Protein AF-A0A9P8UF01-F1 (afdb_monomer)

Sequence (235 aa):
MSKLASWIAAGHRAIAVVDAQIAEEPASQARQGGSVISPLASVSDYRALAATHRYWRHSFKQGSLAGRRHRFVREFSDRIHRAYDVASQLKPQATAADLREPLVHLQTALEVLGSIKIYDDETPITSRELPPRLLQDPSKPSAEAIWLHMKLDYTKHCLVLLVRVLMHVLPDYTECWAESKQAFLRKDWYTMFSFETEQVISKTSMPCSRLRDMGGAISLRIPGTGDGSSGSGDY

Solvent-accessible surface area (backbone atoms only — not comparable to full-atom values): 13852 Å² total; per-residue (Å²): 127,24,58,57,57,41,52,46,51,50,41,54,51,44,49,53,54,33,54,51,58,56,70,64,64,89,83,57,96,87,68,82,81,61,65,39,74,62,72,67,44,49,75,66,55,54,52,49,50,53,48,51,50,50,50,51,54,59,61,44,50,93,74,37,46,59,73,69,60,39,51,44,56,54,50,37,48,52,24,42,51,50,18,46,54,51,38,56,67,52,52,68,83,28,41,54,60,71,46,44,64,30,47,52,27,43,41,52,24,50,51,50,53,52,54,50,50,57,48,39,74,78,48,68,69,49,64,85,42,44,49,70,75,63,70,67,36,84,93,31,89,41,47,54,51,49,50,48,51,54,54,46,60,56,46,51,56,45,50,55,48,46,37,53,53,41,46,67,66,45,52,96,44,38,69,46,36,50,44,43,55,54,46,65,71,42,91,62,32,72,78,74,58,51,82,58,60,89,78,84,80,83,90,74,74,61,76,38,68,64,52,65,61,65,75,54,83,82,79,80,78,76,87,79,82,78,88,74,83,88,86,83,76,94,130

Foldseek 3Di:
DAPLVLLLLLLVVLLVLLVVVVVPDDPPVPDDQDFQAPQLADPVLLVLLVVLLCVVCVQQPPQLADDLLSVLNVLLSVLLNQLRVQSRPADRRDGLNSNNRSSVSLSVSSVSVVVVVVVCVVPPDAPSSGDVVLCPPPVQPGPNSSSLVSSVSSVLSSLLSSLSSCCRSPVVCVVLSVLSNVLSVDPCSSVLRDRDDPDDDPDNARSDVCSVVSVDDDPPPDPDPPPDDDDDDDD

Radius of gyration: 21.6 Å; Cα contacts (8 Å, |Δi|>4): 216; chains: 1; bounding box: 44×42×90 Å

Secondary structure (DSSP, 8-state):
--HHHHHHHHHHHHHHHHHHHHHTTTS-TTS------S-SS-HHHHHHHHHHHHHHHHHS-TTSS-HHHHHHHHHHHHHHHHHHHHHHT--TT--SGGGHHHHHHHHHHHHHHHHHHHHHHHS---GGGS-HHHHT-TT--SHHHHHHHHHHHHHHHHHHHHHHHHHHH-GGGHHHHHHHHHHHHSTTHHHH---S-SSS--S---S-THHHHTTS-------------------

Organism: NCBI:txid152316

Mean predicted aligned error: 11.04 Å

pLDDT: mean 76.05, std 20.3, range [24.92, 97.62]

Nearest PDB structures (foldseek):
  8fx9-assembly1_A-2  TM=3.318E-01  e=5.520E+00  Mycobacterium tuberculosis
  6i1z-assembly1_A  TM=1.831E-01  e=1.857E+00  Zea mays

Structure (mmCIF, N/CA/C/O backbone):
data_AF-A0A9P8UF01-F1
#
_entry.id   AF-A0A9P8UF01-F1
#
loop_
_atom_site.group_PDB
_atom_site.id
_atom_site.type_symbol
_atom_site.label_atom_id
_atom_site.label_alt_id
_atom_site.label_comp_id
_atom_site.label_asym_id
_atom_site.label_entity_id
_atom_site.label_seq_id
_atom_site.pdbx_PDB_ins_code
_atom_site.Cartn_x
_atom_site.Cartn_y
_atom_site.Cartn_z
_atom_site.occupancy
_atom_site.B_iso_or_equiv
_atom_site.auth_seq_id
_atom_site.auth_comp_id
_atom_site.auth_asym_id
_atom_site.auth_atom_id
_atom_site.pdbx_PDB_model_num
ATOM 1 N N . MET A 1 1 ? 16.416 -5.395 9.324 1.00 51.81 1 MET A N 1
ATOM 2 C CA . MET A 1 1 ? 15.075 -5.813 8.811 1.00 51.81 1 MET A CA 1
ATOM 3 C C . MET A 1 1 ? 14.570 -4.715 7.875 1.00 51.81 1 MET A C 1
ATOM 5 O O . MET A 1 1 ? 14.703 -3.556 8.248 1.00 51.81 1 MET A O 1
ATOM 9 N N . SER A 1 2 ? 14.071 -5.023 6.667 1.00 73.25 2 SER A N 1
ATOM 10 C CA . SER A 1 2 ? 13.601 -3.973 5.736 1.00 73.25 2 SER A CA 1
ATOM 11 C C . SER A 1 2 ? 12.362 -3.252 6.282 1.00 73.25 2 SER A C 1
ATOM 13 O O . SER A 1 2 ? 11.577 -3.841 7.027 1.00 73.25 2 SER A O 1
ATOM 15 N N . LYS A 1 3 ? 12.155 -1.983 5.896 1.00 78.69 3 LYS A N 1
ATOM 16 C CA . LYS A 1 3 ? 10.992 -1.192 6.351 1.00 78.69 3 LYS A CA 1
ATOM 17 C C . LYS A 1 3 ? 9.673 -1.876 5.987 1.00 78.69 3 LYS A C 1
ATOM 19 O O . LYS A 1 3 ? 8.764 -1.929 6.808 1.00 78.69 3 LYS A O 1
ATOM 24 N N . LEU A 1 4 ? 9.594 -2.458 4.788 1.00 83.94 4 LEU A N 1
ATOM 25 C CA . LEU A 1 4 ? 8.432 -3.224 4.332 1.00 83.94 4 LEU A CA 1
ATOM 26 C C . LEU A 1 4 ? 8.125 -4.422 5.246 1.00 83.94 4 LEU A C 1
ATOM 28 O O . LEU A 1 4 ? 6.970 -4.621 5.608 1.00 83.94 4 LEU A O 1
ATOM 32 N N . ALA A 1 5 ? 9.142 -5.179 5.669 1.00 84.69 5 ALA A N 1
ATOM 33 C CA . ALA A 1 5 ? 8.948 -6.318 6.565 1.00 84.69 5 ALA A CA 1
ATOM 34 C C . ALA A 1 5 ? 8.385 -5.893 7.933 1.00 84.69 5 ALA A C 1
ATOM 36 O O . ALA A 1 5 ? 7.517 -6.572 8.475 1.00 84.69 5 ALA A O 1
ATOM 37 N N . SER A 1 6 ? 8.804 -4.739 8.464 1.00 85.38 6 SER A N 1
ATOM 38 C CA . SER A 1 6 ? 8.237 -4.201 9.708 1.00 85.38 6 SER A CA 1
ATOM 39 C C . SER A 1 6 ? 6.756 -3.830 9.575 1.00 85.38 6 SER A C 1
ATOM 41 O O . SER A 1 6 ? 5.990 -4.074 10.506 1.00 85.38 6 SER A O 1
ATOM 43 N N . TRP A 1 7 ? 6.337 -3.285 8.426 1.00 88.75 7 TRP A N 1
ATOM 44 C CA . TRP A 1 7 ? 4.926 -2.984 8.149 1.00 88.75 7 TRP A CA 1
ATOM 45 C C . TRP A 1 7 ? 4.076 -4.248 7.994 1.00 88.75 7 TRP A C 1
ATOM 47 O O . TRP A 1 7 ? 2.996 -4.317 8.574 1.00 88.75 7 TRP A O 1
ATOM 57 N N . ILE A 1 8 ? 4.588 -5.262 7.289 1.00 89.56 8 ILE A N 1
ATOM 58 C CA . ILE A 1 8 ? 3.948 -6.585 7.172 1.00 89.56 8 ILE A CA 1
ATOM 59 C C . ILE A 1 8 ? 3.761 -7.209 8.561 1.00 89.56 8 ILE A C 1
ATOM 61 O O . ILE A 1 8 ? 2.670 -7.661 8.895 1.00 89.56 8 ILE A O 1
ATOM 65 N N . ALA A 1 9 ? 4.798 -7.181 9.401 1.00 88.81 9 ALA A N 1
ATOM 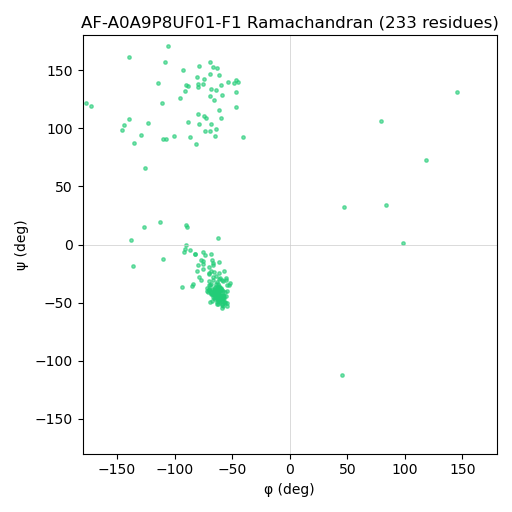66 C CA . ALA A 1 9 ? 4.726 -7.730 10.751 1.00 88.81 9 ALA A CA 1
ATOM 67 C C . ALA A 1 9 ? 3.738 -6.961 11.648 1.00 88.81 9 ALA A C 1
ATOM 69 O O . ALA A 1 9 ? 3.054 -7.561 12.476 1.00 88.81 9 ALA A O 1
ATOM 70 N N . ALA A 1 10 ? 3.645 -5.635 11.494 1.00 88.94 10 ALA A N 1
ATOM 71 C CA . ALA A 1 10 ? 2.666 -4.827 12.219 1.00 88.94 10 ALA A CA 1
ATOM 72 C C . ALA A 1 10 ? 1.227 -5.183 11.822 1.00 88.94 10 ALA A C 1
ATOM 74 O O . ALA A 1 10 ? 0.378 -5.312 12.703 1.00 88.94 10 ALA A O 1
ATOM 75 N N . GLY A 1 11 ? 0.967 -5.401 10.530 1.00 91.88 11 GLY A N 1
ATOM 76 C CA . GLY A 1 11 ? -0.341 -5.847 10.058 1.00 91.88 11 GLY A CA 1
ATOM 77 C C . GLY A 1 11 ? -0.706 -7.246 10.561 1.00 91.88 11 GLY A C 1
ATOM 78 O O . GLY A 1 11 ? -1.804 -7.421 11.080 1.00 91.88 11 GLY A O 1
ATOM 79 N N . HIS A 1 12 ? 0.220 -8.216 10.541 1.00 93.50 12 HIS A N 1
ATOM 80 C CA . HIS A 1 12 ? -0.012 -9.543 11.142 1.00 93.50 12 HIS A CA 1
ATOM 81 C C . HIS A 1 12 ? -0.352 -9.471 12.631 1.00 93.50 12 HIS A C 1
ATOM 83 O O . HIS A 1 12 ? -1.299 -10.118 13.070 1.00 93.50 12 HIS A O 1
ATOM 89 N N . ARG A 1 13 ? 0.376 -8.660 13.409 1.00 90.31 13 ARG A N 1
ATOM 90 C CA . ARG A 1 13 ? 0.069 -8.462 14.835 1.00 90.31 13 ARG A CA 1
ATOM 91 C C . ARG A 1 13 ? -1.313 -7.863 15.045 1.00 90.31 13 ARG A C 1
ATOM 93 O O . ARG A 1 13 ? -2.050 -8.338 15.898 1.00 90.31 13 ARG A O 1
ATOM 100 N N . ALA A 1 14 ? -1.668 -6.846 14.268 1.00 90.62 14 ALA A N 1
ATOM 101 C CA . ALA A 1 14 ? -2.984 -6.235 14.363 1.00 90.62 14 ALA A CA 1
ATOM 102 C C . ALA A 1 14 ? -4.102 -7.237 14.017 1.00 90.62 14 ALA A C 1
ATOM 104 O O . ALA A 1 14 ? -5.106 -7.274 14.719 1.00 90.62 14 ALA A O 1
ATOM 105 N N . ILE A 1 15 ? -3.910 -8.104 13.013 1.00 93.31 15 ILE A N 1
ATOM 106 C CA . ILE A 1 15 ? -4.875 -9.171 12.697 1.00 93.31 15 ILE A CA 1
ATOM 107 C C . ILE A 1 15 ? -5.014 -10.128 13.881 1.00 93.31 15 ILE A C 1
ATOM 109 O O . ILE A 1 15 ? -6.133 -10.418 14.282 1.00 93.31 15 ILE A O 1
ATOM 113 N N . ALA A 1 16 ? -3.901 -10.563 14.477 1.00 92.12 16 ALA A N 1
ATOM 114 C CA . ALA A 1 16 ? -3.927 -11.467 15.625 1.00 92.12 16 ALA A CA 1
ATOM 115 C C . ALA A 1 16 ? -4.650 -10.863 16.844 1.00 92.12 16 ALA A C 1
ATOM 117 O O . ALA A 1 16 ? -5.402 -11.564 17.514 1.00 92.12 16 ALA A O 1
ATOM 118 N N . VAL A 1 17 ? -4.459 -9.565 17.112 1.00 88.94 17 VAL A N 1
ATOM 119 C CA . VAL A 1 17 ? -5.174 -8.852 18.186 1.00 88.94 17 VAL A CA 1
ATOM 120 C C . VAL A 1 17 ? -6.675 -8.808 17.911 1.00 88.94 17 VAL A C 1
ATOM 122 O O . VAL A 1 17 ? -7.464 -9.102 18.803 1.00 88.94 17 VAL A O 1
ATOM 125 N N . VAL A 1 18 ? -7.074 -8.485 16.679 1.00 90.44 18 VAL A N 1
ATOM 126 C CA . VAL A 1 18 ? -8.493 -8.451 16.300 1.00 90.44 18 VAL A CA 1
ATOM 127 C C . VAL A 1 18 ? -9.120 -9.848 16.358 1.00 90.44 18 VAL A C 1
ATOM 129 O O . VAL A 1 18 ? -10.224 -9.997 16.871 1.00 90.44 18 VAL A O 1
ATOM 132 N N . ASP A 1 19 ? -8.416 -10.880 15.891 1.00 92.00 19 ASP A N 1
ATOM 133 C CA . ASP A 1 19 ? -8.882 -12.271 15.951 1.00 92.00 19 ASP A CA 1
ATOM 134 C C . ASP A 1 19 ? -9.077 -12.747 17.400 1.00 92.00 19 ASP A C 1
ATOM 136 O O . ASP A 1 19 ? -10.075 -13.404 17.696 1.00 92.00 19 ASP A O 1
ATOM 140 N N . ALA A 1 20 ? -8.173 -12.375 18.314 1.00 88.88 20 ALA A N 1
ATOM 141 C CA . ALA A 1 20 ? -8.319 -12.662 19.741 1.00 88.88 20 ALA A CA 1
ATOM 142 C C . ALA A 1 20 ? -9.544 -11.956 20.348 1.00 88.88 20 ALA A C 1
ATOM 144 O O . ALA A 1 20 ? -10.333 -12.594 21.040 1.00 88.88 20 ALA A O 1
ATOM 145 N N . GLN A 1 21 ? -9.760 -10.675 20.026 1.00 86.44 21 GLN A N 1
ATOM 146 C CA . GLN A 1 21 ? -10.934 -9.923 20.488 1.00 86.44 21 GLN A CA 1
ATOM 147 C C . GLN A 1 21 ? -12.252 -10.542 20.005 1.00 86.44 21 GLN A C 1
ATOM 149 O O . GLN A 1 21 ? -13.209 -10.617 20.768 1.00 86.44 21 GLN A O 1
ATOM 154 N N . ILE A 1 22 ? -12.295 -11.020 18.758 1.00 86.88 22 ILE A N 1
ATOM 155 C CA . ILE A 1 22 ? -13.470 -11.703 18.198 1.00 86.88 22 ILE A CA 1
ATOM 156 C C . ILE A 1 22 ? -13.724 -13.039 18.909 1.00 86.88 22 ILE A C 1
ATOM 158 O O . ILE A 1 22 ? -14.874 -13.395 19.155 1.00 86.88 22 ILE A O 1
ATOM 162 N N . ALA A 1 23 ? -12.669 -13.788 19.242 1.00 85.25 23 ALA A N 1
ATOM 163 C CA . ALA A 1 23 ? -12.792 -15.088 19.899 1.00 85.25 23 ALA A CA 1
ATOM 164 C C . ALA A 1 23 ? -13.268 -14.997 21.364 1.00 85.25 23 ALA A C 1
ATOM 166 O O . ALA A 1 23 ? -13.846 -15.956 21.876 1.00 85.25 23 ALA A O 1
ATOM 167 N N . GLU A 1 24 ? -13.042 -13.867 22.037 1.00 79.44 24 GLU A N 1
ATOM 168 C CA . GLU A 1 24 ? -13.417 -13.643 23.441 1.00 79.44 24 GLU A CA 1
ATOM 169 C C . GLU A 1 24 ? -14.894 -13.219 23.643 1.00 79.44 24 GLU A C 1
ATOM 171 O O . GLU A 1 24 ? -15.381 -13.198 24.778 1.00 79.44 24 GLU A O 1
ATOM 176 N N . GLU A 1 25 ? -15.657 -12.931 22.580 1.00 59.03 25 GLU A N 1
ATOM 177 C CA . GLU A 1 25 ? -17.082 -12.570 22.672 1.00 59.03 25 GLU A CA 1
ATOM 178 C C . GLU A 1 25 ? -17.997 -13.813 22.633 1.00 59.03 25 GLU A C 1
ATOM 180 O O . GLU A 1 25 ? -18.218 -14.412 21.579 1.00 59.03 25 GLU A O 1
ATOM 185 N N . PRO A 1 26 ? -18.577 -14.209 23.790 1.00 50.22 26 PRO A N 1
ATOM 186 C CA . PRO A 1 26 ? -19.987 -13.859 24.005 1.00 50.22 26 PRO A CA 1
ATOM 187 C C . PRO A 1 26 ? -20.354 -13.372 25.426 1.00 50.22 26 PRO A C 1
ATOM 189 O O . PRO A 1 26 ? -21.530 -13.120 25.678 1.00 50.22 26 PRO A O 1
ATOM 192 N N . ALA A 1 27 ? -19.413 -13.215 26.369 1.00 46.78 27 ALA A N 1
ATOM 193 C CA . ALA A 1 27 ? -19.761 -12.975 27.787 1.00 46.78 27 ALA A CA 1
ATOM 194 C C . ALA A 1 27 ? -19.467 -11.564 28.347 1.00 46.78 27 ALA A C 1
ATOM 196 O O . ALA A 1 27 ? -19.965 -11.231 29.422 1.00 46.78 27 ALA A O 1
ATOM 197 N N . SER A 1 28 ? -18.708 -10.713 27.645 1.00 45.38 28 SER A N 1
ATOM 198 C CA . SER A 1 28 ? -18.10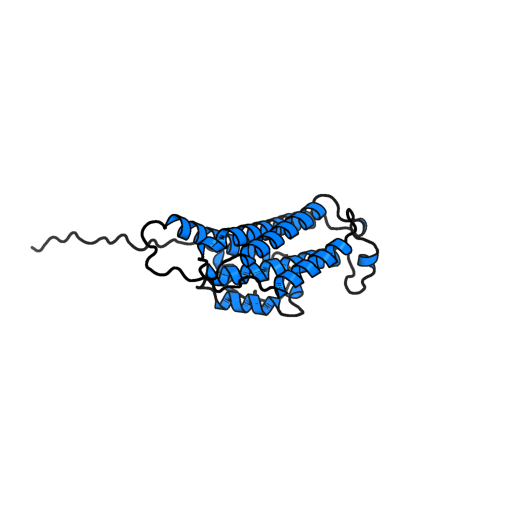0 -9.512 28.262 1.00 45.38 28 SER A CA 1
ATOM 199 C C . SER A 1 28 ? -18.387 -8.176 27.561 1.00 45.38 28 SER A C 1
ATOM 201 O O . SER A 1 28 ? -17.761 -7.169 27.891 1.00 45.38 28 SER A O 1
ATOM 203 N N . GLN A 1 29 ? -19.378 -8.109 26.664 1.00 44.47 29 GLN A N 1
ATOM 204 C CA . GLN A 1 29 ? -19.719 -6.901 25.879 1.00 44.47 29 GLN A CA 1
ATOM 205 C C . GLN A 1 29 ? -20.186 -5.667 26.689 1.00 44.47 29 GLN A C 1
ATOM 207 O O . GLN A 1 29 ? -20.539 -4.641 26.113 1.00 44.47 29 GLN A O 1
ATOM 212 N N . ALA A 1 30 ? -20.161 -5.700 28.024 1.00 41.28 30 ALA A N 1
ATOM 213 C CA . ALA A 1 30 ? -20.532 -4.556 28.857 1.00 41.28 30 ALA A CA 1
ATOM 214 C C . ALA A 1 30 ? -19.360 -3.635 29.250 1.00 41.28 30 ALA A C 1
ATOM 216 O O . ALA A 1 30 ? -19.601 -2.599 29.872 1.00 41.28 30 ALA A O 1
ATOM 217 N N . ARG A 1 31 ? -18.094 -3.968 28.956 1.00 43.62 31 ARG A N 1
ATOM 218 C CA . ARG A 1 31 ? -16.959 -3.143 29.409 1.00 43.62 31 ARG A CA 1
ATOM 219 C C . ARG A 1 31 ? -15.878 -3.017 28.333 1.00 43.62 31 ARG A C 1
ATOM 221 O O . ARG A 1 31 ? -15.101 -3.933 28.131 1.00 43.62 31 ARG A O 1
ATOM 228 N N . GLN A 1 32 ? -15.793 -1.821 27.742 1.00 44.31 32 GLN A N 1
ATOM 229 C CA . GLN A 1 32 ? -14.632 -1.287 27.002 1.00 44.31 32 GLN A CA 1
ATOM 230 C C . GLN A 1 32 ? -14.461 -1.666 25.518 1.00 44.31 32 GLN A C 1
ATOM 232 O O . GLN A 1 32 ? -13.339 -1.698 25.019 1.00 44.31 32 GLN A O 1
ATOM 237 N N . GLY A 1 33 ? -15.550 -1.824 24.762 1.00 44.72 33 GLY A N 1
ATOM 238 C CA . GLY A 1 33 ? -15.468 -1.743 23.299 1.00 44.72 33 GLY A CA 1
ATOM 239 C C . GLY A 1 33 ? -15.048 -0.332 22.872 1.00 44.72 33 GLY A C 1
ATOM 240 O O . GLY A 1 33 ? -15.866 0.587 22.872 1.00 44.72 33 GLY A O 1
ATOM 241 N N . GLY A 1 34 ? -13.763 -0.135 22.567 1.00 57.12 34 GLY A N 1
ATOM 242 C CA . GLY A 1 34 ? -13.250 1.125 22.038 1.00 57.12 34 GLY A CA 1
ATOM 243 C C . GLY A 1 34 ? -13.956 1.458 20.725 1.00 57.12 34 GLY A C 1
ATOM 244 O O . GLY A 1 34 ? -13.746 0.782 19.721 1.00 57.12 34 GLY A O 1
ATOM 245 N N . SER A 1 35 ? -14.818 2.476 20.746 1.00 65.50 35 SER A N 1
ATOM 246 C CA . SER A 1 35 ? -15.520 2.952 19.552 1.00 65.50 35 SER A CA 1
ATOM 247 C C . SER A 1 35 ? -14.501 3.374 18.497 1.00 65.50 35 SER A C 1
ATOM 249 O O . SER A 1 35 ? -13.605 4.180 18.766 1.00 65.50 35 SER A O 1
ATOM 251 N N . VAL A 1 36 ? -14.651 2.867 17.277 1.00 70.69 36 VAL A N 1
ATOM 252 C CA . VAL A 1 36 ? -13.870 3.336 16.133 1.00 70.69 36 VAL A CA 1
ATOM 253 C C . VAL A 1 36 ? -14.325 4.751 15.788 1.00 70.69 36 VAL A C 1
ATOM 255 O O . VAL A 1 36 ? -15.512 5.013 15.598 1.00 70.69 36 VAL A O 1
ATOM 258 N N . ILE A 1 37 ? -13.377 5.683 15.690 1.00 68.38 37 ILE A N 1
ATOM 259 C CA . ILE A 1 37 ? -13.675 7.059 15.282 1.00 68.38 37 ILE A CA 1
ATOM 260 C C . ILE A 1 37 ? -13.836 7.072 13.758 1.00 68.38 37 ILE A C 1
ATOM 262 O O . ILE A 1 37 ? -12.861 7.005 13.010 1.00 68.38 37 ILE A O 1
ATOM 266 N N . SER A 1 38 ? -15.085 7.145 13.299 1.00 61.88 38 SER A N 1
ATOM 267 C CA . SER A 1 38 ? -15.433 7.293 11.883 1.00 61.88 38 SER A CA 1
ATOM 268 C C . SER A 1 38 ? -15.305 8.762 11.428 1.00 61.88 38 SER A C 1
ATOM 270 O O . SER A 1 38 ? -15.629 9.662 12.208 1.00 61.88 38 SER A O 1
ATOM 272 N N . PRO A 1 39 ? -14.872 9.047 10.180 1.00 65.94 39 PRO A N 1
ATOM 273 C CA . PRO A 1 39 ? -14.505 8.095 9.129 1.00 65.94 39 PRO A CA 1
ATOM 274 C C . PRO A 1 39 ? -13.020 7.703 9.138 1.00 65.94 39 PRO A C 1
ATOM 276 O O . PRO A 1 39 ? -12.125 8.548 9.198 1.00 65.94 39 PRO A O 1
ATOM 279 N N . LEU A 1 40 ? -12.759 6.405 8.957 1.00 74.25 40 LEU A N 1
ATOM 280 C CA . LEU A 1 40 ? -11.404 5.857 8.824 1.00 74.25 40 LEU A CA 1
ATOM 281 C C . LEU A 1 40 ? -10.744 6.208 7.491 1.00 74.25 40 LEU A C 1
ATOM 283 O O . LEU A 1 40 ? -9.553 6.515 7.435 1.00 74.25 40 LEU A O 1
ATOM 287 N N . ALA A 1 41 ? -11.519 6.214 6.413 1.00 74.50 41 ALA A N 1
ATOM 288 C CA . ALA A 1 41 ? -11.099 6.687 5.104 1.00 74.50 41 ALA A CA 1
ATOM 289 C C . ALA A 1 41 ? -11.858 7.975 4.782 1.00 74.50 41 ALA A C 1
ATOM 291 O O . ALA A 1 41 ? -13.087 7.983 4.754 1.00 74.50 41 ALA A O 1
ATOM 292 N N . SER A 1 42 ? -11.144 9.076 4.529 1.00 75.00 42 SER A N 1
ATOM 293 C CA . SER A 1 42 ? -11.816 10.299 4.097 1.00 75.00 42 SER A CA 1
ATOM 294 C C . SER A 1 42 ? -12.156 10.203 2.612 1.00 75.00 42 SER A C 1
ATOM 296 O O . SER A 1 42 ? -11.453 9.556 1.829 1.00 75.00 42 SER A O 1
ATOM 298 N N . VAL A 1 43 ? -13.197 10.926 2.199 1.00 73.75 43 VAL A N 1
ATOM 299 C CA . VAL A 1 43 ? -13.558 11.080 0.781 1.00 73.75 43 VAL A CA 1
ATOM 300 C C . VAL A 1 43 ? -12.366 11.592 -0.041 1.00 73.75 43 VAL A C 1
ATOM 302 O O . VAL A 1 43 ? -12.178 11.188 -1.189 1.00 73.75 43 VAL A O 1
ATOM 305 N N . SER A 1 44 ? -11.530 12.450 0.547 1.00 78.81 44 SER A N 1
ATOM 306 C CA . SER A 1 44 ? -10.319 12.973 -0.090 1.00 78.81 44 SER A CA 1
ATOM 307 C C . SER A 1 44 ? -9.273 11.887 -0.339 1.00 78.81 44 SER A C 1
ATOM 309 O O . SER A 1 44 ? -8.675 11.867 -1.413 1.00 78.81 44 SER A O 1
ATOM 311 N N . ASP A 1 45 ? -9.089 10.951 0.597 1.00 81.00 45 ASP A N 1
ATOM 312 C CA . ASP A 1 45 ? -8.142 9.842 0.428 1.00 81.00 45 ASP A CA 1
ATOM 313 C C . ASP A 1 45 ? -8.598 8.897 -0.684 1.00 81.00 45 ASP A C 1
ATOM 315 O O . ASP A 1 45 ? -7.803 8.513 -1.540 1.00 81.00 45 ASP A O 1
ATOM 319 N N . TYR A 1 46 ? -9.895 8.583 -0.724 1.00 82.69 46 TYR A N 1
ATOM 320 C CA . TYR A 1 46 ? -10.461 7.742 -1.776 1.00 82.69 46 TYR A CA 1
ATOM 321 C C . TYR A 1 46 ? -10.310 8.380 -3.161 1.00 82.69 46 TYR A C 1
ATOM 323 O O . TYR A 1 46 ? -9.894 7.735 -4.125 1.00 82.69 46 TYR A O 1
ATOM 331 N N . ARG A 1 47 ? -10.590 9.686 -3.272 1.00 86.31 47 ARG A N 1
ATOM 332 C CA . ARG A 1 47 ? -10.387 10.439 -4.518 1.00 86.31 47 ARG A CA 1
ATOM 333 C C . ARG A 1 47 ? -8.921 10.448 -4.941 1.00 86.31 47 ARG A C 1
ATOM 335 O O . ARG A 1 47 ? -8.653 10.319 -6.137 1.00 86.31 47 ARG A O 1
ATOM 342 N N . ALA A 1 48 ? -7.998 10.581 -3.990 1.00 86.81 48 ALA A N 1
ATOM 343 C CA . ALA A 1 48 ? -6.566 10.545 -4.257 1.00 86.81 48 ALA A CA 1
ATOM 344 C C . ALA A 1 48 ? -6.123 9.163 -4.764 1.00 86.81 48 ALA A C 1
ATOM 346 O O . ALA A 1 48 ? -5.470 9.091 -5.803 1.00 86.81 48 ALA A O 1
ATOM 347 N N . LEU A 1 49 ? -6.552 8.074 -4.115 1.00 89.31 49 LEU A N 1
ATOM 348 C CA . LEU A 1 49 ? -6.311 6.702 -4.575 1.00 89.31 49 LEU A CA 1
ATOM 349 C C . LEU A 1 49 ? -6.847 6.486 -5.995 1.00 89.31 49 LEU A C 1
ATOM 351 O O . LEU A 1 49 ? -6.119 6.023 -6.874 1.00 89.31 49 LEU A O 1
ATOM 355 N N . ALA A 1 50 ? -8.101 6.871 -6.245 1.00 88.25 50 ALA A N 1
ATOM 356 C CA . ALA A 1 50 ? -8.729 6.719 -7.551 1.00 88.25 50 ALA A CA 1
ATOM 357 C C . ALA A 1 50 ? -8.007 7.539 -8.636 1.00 88.25 50 ALA A C 1
ATOM 359 O O . ALA A 1 50 ? -7.873 7.083 -9.772 1.00 88.25 50 ALA A O 1
ATOM 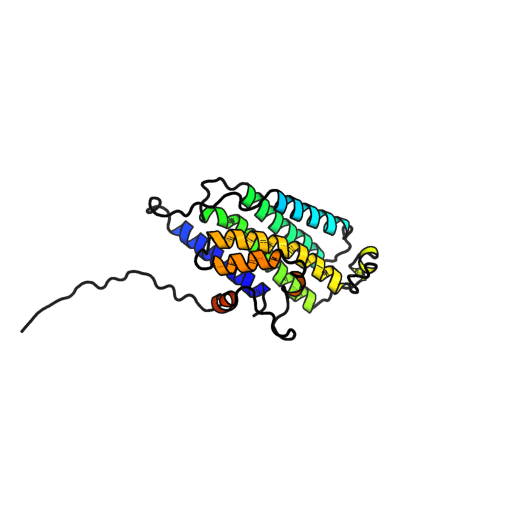360 N N . ALA A 1 51 ? -7.518 8.739 -8.305 1.00 89.75 51 ALA A N 1
ATOM 361 C CA . ALA A 1 51 ? -6.716 9.554 -9.213 1.00 89.75 51 ALA A CA 1
ATOM 362 C C . ALA A 1 51 ? -5.359 8.902 -9.519 1.00 89.75 51 ALA A C 1
ATOM 364 O O . ALA A 1 51 ? -4.999 8.800 -10.690 1.00 89.75 51 ALA A O 1
ATOM 365 N N . THR A 1 52 ? -4.653 8.394 -8.503 1.00 89.06 52 THR A N 1
ATOM 366 C CA . THR A 1 52 ? -3.404 7.633 -8.663 1.00 89.06 52 THR A CA 1
ATOM 367 C C . THR A 1 52 ? -3.618 6.396 -9.536 1.00 89.06 52 THR A C 1
ATOM 369 O O . THR A 1 52 ? -2.863 6.172 -10.481 1.00 89.06 52 THR A O 1
ATOM 372 N N . HIS A 1 53 ? -4.682 5.629 -9.285 1.00 87.81 53 HIS A N 1
ATOM 373 C CA . HIS A 1 53 ? -5.019 4.454 -10.084 1.00 87.81 53 HIS A CA 1
ATOM 374 C C . HIS A 1 53 ? -5.322 4.822 -11.538 1.00 87.81 53 HIS A C 1
ATOM 376 O O . HIS A 1 53 ? -4.770 4.209 -12.450 1.00 87.81 53 HIS A O 1
ATOM 382 N N . ARG A 1 54 ? -6.136 5.859 -11.780 1.00 89.19 54 ARG A N 1
ATOM 383 C CA . ARG A 1 54 ? -6.411 6.348 -13.140 1.00 89.19 54 ARG A CA 1
ATOM 384 C C . ARG A 1 54 ? -5.145 6.821 -13.843 1.00 89.19 54 ARG A C 1
ATOM 386 O O . ARG A 1 54 ? -4.965 6.479 -15.007 1.00 89.19 54 ARG A O 1
ATOM 393 N N . TYR A 1 55 ? -4.278 7.564 -13.157 1.00 89.38 55 TYR A N 1
ATOM 394 C CA . TYR A 1 55 ? -3.009 8.025 -13.714 1.00 89.38 55 TYR A CA 1
ATOM 395 C C . TYR A 1 55 ? -2.148 6.842 -14.148 1.00 89.38 55 TYR A C 1
ATOM 397 O O . TYR A 1 55 ? -1.785 6.756 -15.317 1.00 89.38 55 TYR A O 1
ATOM 405 N N . TRP A 1 56 ? -1.878 5.887 -13.256 1.00 88.00 56 TRP A N 1
ATOM 406 C CA . TRP A 1 56 ? -1.016 4.755 -13.583 1.00 88.00 56 TRP A CA 1
ATOM 407 C C . TRP A 1 56 ? -1.648 3.818 -14.608 1.00 88.00 56 TRP A C 1
ATOM 409 O O . TRP A 1 56 ? -0.983 3.435 -15.565 1.00 88.00 56 TRP A O 1
ATOM 419 N N . ARG A 1 57 ? -2.944 3.519 -14.501 1.00 86.38 57 ARG A N 1
ATOM 420 C CA . ARG A 1 57 ? -3.669 2.736 -15.512 1.00 86.38 57 ARG A CA 1
ATOM 421 C C . ARG A 1 57 ? -3.689 3.420 -16.874 1.00 86.38 57 ARG A C 1
ATOM 423 O O . ARG A 1 57 ? -3.638 2.741 -17.890 1.00 86.38 57 ARG A O 1
ATOM 430 N N . HIS A 1 58 ? -3.793 4.746 -16.916 1.00 85.31 58 HIS A N 1
ATOM 431 C CA . HIS A 1 58 ? -3.669 5.470 -18.170 1.00 85.31 58 HIS A CA 1
ATOM 432 C C . HIS A 1 58 ? -2.238 5.371 -18.685 1.00 85.31 58 HIS A C 1
ATOM 434 O O . HIS A 1 58 ? -2.062 5.042 -19.852 1.00 85.31 58 HIS A O 1
ATOM 440 N N . SER A 1 59 ? -1.243 5.630 -17.827 1.00 83.88 59 SER A N 1
ATOM 441 C CA . SER A 1 59 ? 0.196 5.642 -18.115 1.00 83.88 59 SER A CA 1
ATOM 442 C C . SER A 1 59 ? 0.695 4.315 -18.674 1.00 83.88 59 SER A C 1
ATOM 444 O O . SER A 1 59 ? 1.344 4.325 -19.720 1.00 83.88 59 SER A O 1
ATOM 446 N N . PHE A 1 60 ? 0.313 3.197 -18.063 1.00 80.88 60 PHE A N 1
ATOM 447 C CA . PHE A 1 60 ? 0.505 1.844 -18.568 1.00 80.88 60 PHE A CA 1
ATOM 448 C C . PHE A 1 60 ? -0.669 1.481 -19.484 1.00 80.88 60 PHE A C 1
ATOM 450 O O . PHE A 1 60 ? -1.694 0.993 -19.014 1.00 80.88 60 PHE A O 1
ATOM 457 N N . LYS A 1 61 ? -0.544 1.715 -20.801 1.00 68.94 61 LYS A N 1
ATOM 458 C CA . LYS A 1 61 ? -1.511 1.156 -21.769 1.00 68.94 61 LYS A CA 1
ATOM 459 C C . LYS A 1 61 ? -1.696 -0.339 -21.455 1.00 68.94 61 LYS A C 1
ATOM 461 O O . LYS A 1 61 ? -0.710 -1.002 -21.129 1.00 68.94 61 LYS A O 1
ATOM 466 N N . GLN A 1 62 ? -2.928 -0.860 -21.522 1.00 58.06 62 GLN A N 1
ATOM 467 C CA . GLN A 1 62 ? -3.200 -2.274 -21.222 1.00 58.06 62 GLN A CA 1
ATOM 468 C C . GLN A 1 62 ? -2.180 -3.173 -21.944 1.00 58.06 62 GLN A C 1
ATOM 470 O O . GLN A 1 62 ? -2.085 -3.129 -23.166 1.00 58.06 62 GLN A O 1
ATOM 475 N N . GLY A 1 63 ? -1.390 -3.932 -21.177 1.00 60.75 63 GLY A N 1
ATOM 476 C CA . GLY A 1 63 ? -0.407 -4.883 -21.707 1.00 60.75 63 GLY A CA 1
ATOM 477 C C . GLY A 1 63 ? 1.053 -4.421 -21.778 1.00 60.75 63 GLY A C 1
ATOM 478 O O . GLY A 1 63 ? 1.879 -5.211 -22.216 1.00 60.75 63 GLY A O 1
ATOM 479 N N . SER A 1 64 ? 1.416 -3.203 -21.347 1.00 78.56 64 SER A N 1
ATOM 480 C CA . SER A 1 64 ? 2.837 -2.801 -21.361 1.00 78.56 64 SER A CA 1
ATOM 481 C C . SER A 1 64 ? 3.682 -3.552 -20.324 1.00 78.56 64 SER A C 1
ATOM 483 O O . SER A 1 64 ? 4.806 -3.942 -20.610 1.00 78.56 64 SER A O 1
ATOM 485 N N . LEU A 1 65 ? 3.125 -3.798 -19.135 1.00 84.19 65 LEU A N 1
ATOM 486 C CA . LEU A 1 65 ? 3.755 -4.646 -18.124 1.00 84.19 65 LEU A CA 1
ATOM 487 C C . LEU A 1 65 ? 3.529 -6.119 -18.469 1.00 84.19 65 LEU A C 1
ATOM 489 O O . LEU A 1 65 ? 2.400 -6.512 -18.768 1.00 84.19 65 LEU A O 1
ATOM 493 N N . ALA A 1 66 ? 4.570 -6.940 -18.351 1.00 81.06 66 ALA A N 1
ATOM 494 C CA . ALA A 1 66 ? 4.478 -8.368 -18.618 1.00 81.06 66 ALA A CA 1
ATOM 495 C C . ALA A 1 66 ? 4.175 -9.186 -17.351 1.00 81.06 66 ALA A C 1
ATOM 497 O O . ALA A 1 66 ? 4.557 -8.833 -16.230 1.00 81.06 66 ALA A O 1
ATOM 498 N N . GLY A 1 67 ? 3.486 -10.315 -17.551 1.00 87.12 67 GLY A N 1
ATOM 499 C CA . GLY A 1 67 ? 3.380 -11.420 -16.597 1.00 87.12 67 GLY A CA 1
ATOM 500 C C . GLY A 1 67 ? 3.097 -11.008 -15.149 1.00 87.12 67 GLY A C 1
ATOM 501 O O . GLY A 1 67 ? 2.005 -10.541 -14.807 1.00 87.12 67 GLY A O 1
ATOM 502 N N . ARG A 1 68 ? 4.089 -11.225 -14.277 1.00 90.50 68 ARG A N 1
ATOM 503 C CA . ARG A 1 68 ? 3.957 -11.063 -12.822 1.00 90.50 68 ARG A CA 1
ATOM 504 C C . ARG A 1 68 ? 3.768 -9.607 -12.389 1.00 90.50 68 ARG A C 1
ATOM 506 O O . ARG A 1 68 ? 2.990 -9.366 -11.471 1.00 90.50 68 ARG A O 1
ATOM 513 N N . ARG A 1 69 ? 4.373 -8.633 -13.080 1.00 92.25 69 ARG A N 1
ATOM 514 C CA . ARG A 1 69 ? 4.207 -7.198 -12.768 1.00 92.25 69 ARG A CA 1
ATOM 515 C C . ARG A 1 69 ? 2.816 -6.688 -13.105 1.00 92.25 69 ARG A C 1
ATOM 517 O O . ARG A 1 69 ? 2.233 -5.937 -12.329 1.00 92.25 69 ARG A O 1
ATOM 524 N N . HIS A 1 70 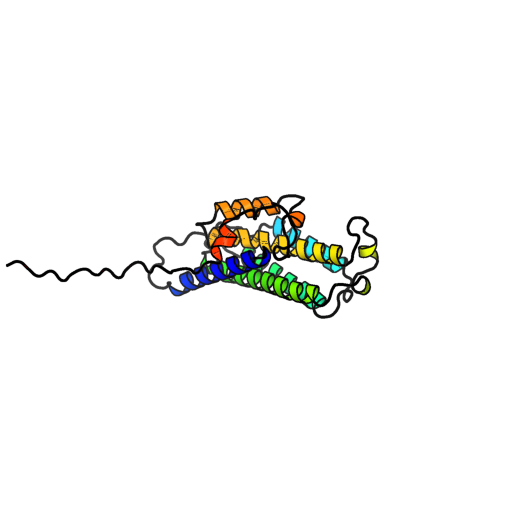? 2.246 -7.146 -14.219 1.00 89.88 70 HIS A N 1
ATOM 525 C CA . HIS A 1 70 ? 0.857 -6.834 -14.553 1.00 89.88 70 HIS A CA 1
ATOM 526 C C . HIS A 1 70 ? -0.111 -7.390 -13.500 1.00 89.88 70 HIS A C 1
ATOM 528 O O . HIS A 1 70 ? -1.007 -6.682 -13.036 1.00 89.88 70 HIS A O 1
ATOM 534 N N . ARG A 1 71 ? 0.106 -8.645 -13.078 1.00 91.06 71 ARG A N 1
ATOM 535 C CA . ARG A 1 71 ? -0.679 -9.273 -12.009 1.00 91.06 71 ARG A CA 1
ATOM 536 C C . ARG A 1 71 ? -0.554 -8.506 -10.694 1.00 91.06 71 ARG A C 1
ATOM 538 O O . ARG A 1 71 ? -1.584 -8.235 -10.088 1.00 91.06 71 ARG A O 1
ATOM 545 N N . PHE A 1 72 ? 0.662 -8.107 -10.318 1.00 92.00 72 PHE A N 1
ATOM 546 C CA . PHE A 1 72 ? 0.918 -7.274 -9.144 1.00 92.00 72 PHE A CA 1
ATOM 547 C C . PHE A 1 72 ? 0.094 -5.985 -9.171 1.00 92.00 72 PHE A C 1
ATOM 549 O O . PHE A 1 72 ? -0.631 -5.731 -8.219 1.00 92.00 72 PHE A O 1
ATOM 556 N N . VAL A 1 73 ? 0.145 -5.197 -10.255 1.00 90.06 73 VAL A N 1
ATOM 557 C CA . VAL A 1 73 ? -0.591 -3.918 -10.316 1.00 90.06 73 VAL A CA 1
ATOM 558 C C . VAL A 1 73 ? -2.084 -4.140 -10.114 1.00 90.06 73 VAL A C 1
ATOM 560 O O . VAL A 1 73 ? -2.716 -3.415 -9.350 1.00 90.06 73 VAL A O 1
ATOM 563 N N . ARG A 1 74 ? -2.645 -5.157 -10.775 1.00 90.75 74 ARG A N 1
ATOM 564 C CA . ARG A 1 74 ? -4.065 -5.490 -10.651 1.00 90.75 74 ARG A CA 1
ATOM 565 C C . ARG A 1 74 ? -4.420 -5.908 -9.227 1.00 90.75 74 ARG A C 1
ATOM 567 O O . ARG A 1 74 ? -5.379 -5.391 -8.672 1.00 90.75 74 ARG A O 1
ATOM 574 N N . GLU A 1 75 ? -3.667 -6.843 -8.661 1.00 93.62 75 GLU A N 1
ATOM 575 C CA . GLU A 1 75 ? -3.952 -7.412 -7.347 1.00 93.62 75 GLU A CA 1
ATOM 576 C C . GLU A 1 75 ? -3.733 -6.396 -6.228 1.00 93.62 75 GLU A C 1
ATOM 578 O O . GLU A 1 75 ? -4.631 -6.171 -5.426 1.00 93.62 75 GLU A O 1
ATOM 583 N N . PHE A 1 76 ? -2.591 -5.710 -6.217 1.00 93.31 76 PHE A N 1
ATOM 584 C CA . PHE A 1 76 ? -2.292 -4.674 -5.234 1.00 93.31 76 PHE A CA 1
ATOM 585 C C . PHE A 1 76 ? -3.341 -3.557 -5.267 1.00 93.31 76 PHE A C 1
ATOM 587 O O . PHE A 1 76 ? -3.841 -3.136 -4.225 1.00 93.31 76 PHE A O 1
ATOM 594 N N . SER A 1 77 ? -3.730 -3.112 -6.468 1.00 92.12 77 SER A N 1
ATOM 595 C CA . SER A 1 77 ? -4.761 -2.088 -6.620 1.00 92.12 77 SER A CA 1
ATOM 596 C C . SER A 1 77 ? -6.132 -2.571 -6.141 1.00 92.12 77 SER A C 1
ATOM 598 O O . SER A 1 77 ? -6.777 -1.842 -5.391 1.00 92.12 77 SER A O 1
ATOM 600 N N . ASP A 1 78 ? -6.564 -3.781 -6.512 1.00 94.06 78 ASP A N 1
ATOM 601 C CA . ASP A 1 78 ? -7.844 -4.356 -6.065 1.00 94.06 78 ASP A CA 1
ATOM 602 C C . ASP A 1 78 ? -7.913 -4.448 -4.536 1.00 94.06 78 ASP A C 1
ATOM 604 O O . ASP A 1 78 ? -8.884 -4.002 -3.930 1.00 94.06 78 ASP A O 1
ATOM 608 N N . ARG A 1 79 ? -6.844 -4.932 -3.893 1.00 96.62 79 ARG A N 1
ATOM 609 C CA . ARG A 1 79 ? -6.777 -5.041 -2.430 1.00 96.62 79 ARG A CA 1
ATOM 610 C C . ARG A 1 79 ? -6.890 -3.688 -1.735 1.00 96.62 79 ARG A C 1
ATOM 612 O O . ARG A 1 79 ? -7.659 -3.570 -0.786 1.00 96.62 79 ARG A O 1
ATOM 619 N N . ILE A 1 80 ? -6.186 -2.660 -2.215 1.00 94.56 80 ILE A N 1
ATOM 620 C CA . ILE A 1 80 ? -6.288 -1.324 -1.612 1.00 94.56 80 ILE A CA 1
ATOM 621 C C . ILE A 1 80 ? -7.696 -0.754 -1.803 1.00 94.56 80 ILE A C 1
ATOM 623 O O . ILE A 1 80 ? -8.262 -0.245 -0.841 1.00 94.56 80 ILE A O 1
ATOM 627 N N . HIS A 1 81 ? -8.286 -0.853 -3.000 1.00 93.81 81 HIS A N 1
ATOM 628 C CA . HIS A 1 81 ? -9.642 -0.337 -3.223 1.00 93.81 81 HIS A CA 1
ATOM 629 C C . HIS A 1 81 ? -10.657 -1.027 -2.312 1.00 93.81 81 HIS A C 1
ATOM 631 O O . HIS A 1 81 ? -11.399 -0.332 -1.628 1.00 93.81 81 HIS A O 1
ATOM 637 N N . ARG A 1 82 ? -10.613 -2.362 -2.196 1.00 95.38 82 ARG A N 1
ATOM 638 C CA . ARG A 1 82 ? -11.489 -3.097 -1.272 1.00 95.38 82 ARG A CA 1
ATOM 639 C C . ARG A 1 82 ? -11.300 -2.667 0.180 1.00 95.38 82 ARG A C 1
ATOM 641 O O . ARG A 1 82 ? -12.286 -2.460 0.875 1.00 95.38 82 ARG A O 1
ATOM 648 N N . ALA A 1 83 ? -10.057 -2.489 0.636 1.00 95.38 83 ALA A N 1
ATOM 649 C CA . ALA A 1 83 ? -9.797 -2.007 1.993 1.00 95.38 83 ALA A CA 1
ATOM 650 C C . ALA A 1 83 ? -10.452 -0.641 2.247 1.00 95.38 83 ALA A C 1
ATOM 652 O O . ALA A 1 83 ? -11.071 -0.431 3.287 1.00 95.38 83 ALA A O 1
ATOM 653 N N . TYR A 1 84 ? -10.335 0.278 1.288 1.00 93.50 84 TYR A N 1
ATOM 654 C CA . TYR A 1 84 ? -10.949 1.599 1.366 1.00 93.50 84 TYR A CA 1
ATOM 655 C C . TYR A 1 84 ? -12.478 1.548 1.296 1.00 93.50 84 TYR A C 1
ATOM 657 O O . TYR A 1 84 ? -13.135 2.250 2.064 1.00 93.50 84 TYR A O 1
ATOM 665 N N . ASP A 1 85 ? -13.040 0.728 0.406 1.00 91.94 85 ASP A N 1
ATOM 666 C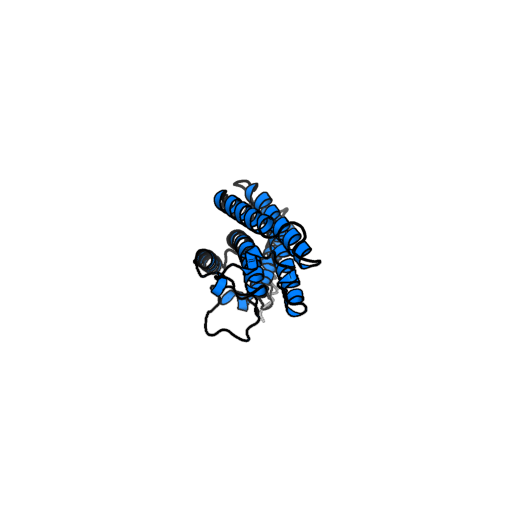 CA . ASP A 1 85 ? -14.485 0.565 0.256 1.00 91.94 85 ASP A CA 1
ATOM 667 C C . ASP A 1 85 ? -15.092 0.046 1.566 1.00 91.94 85 ASP A C 1
ATOM 669 O O . ASP A 1 85 ? -16.009 0.673 2.096 1.00 91.94 85 ASP A O 1
ATOM 673 N N . VAL A 1 86 ? -14.521 -1.015 2.146 1.00 92.56 86 VAL A N 1
ATOM 674 C CA . VAL A 1 86 ? -14.970 -1.570 3.433 1.00 92.56 86 VAL A CA 1
ATOM 675 C C . VAL A 1 86 ? -14.801 -0.544 4.556 1.00 92.56 86 VAL A C 1
ATOM 677 O O . VAL A 1 86 ? -15.754 -0.264 5.278 1.00 92.56 86 VAL A O 1
ATOM 680 N N . ALA A 1 87 ? -13.633 0.101 4.664 1.00 90.62 87 ALA A N 1
ATOM 681 C CA . ALA A 1 87 ? -13.379 1.102 5.702 1.00 90.62 87 ALA A CA 1
ATOM 682 C C . ALA A 1 87 ? -14.319 2.321 5.617 1.00 90.62 87 ALA A C 1
ATOM 684 O O . ALA A 1 87 ? -14.623 2.938 6.637 1.00 90.62 87 ALA A O 1
ATOM 685 N N . SER A 1 88 ? -14.783 2.680 4.416 1.00 87.44 88 SER A N 1
ATOM 686 C CA . SER A 1 88 ? -15.722 3.789 4.203 1.00 87.44 88 SER A CA 1
ATOM 687 C C . SER A 1 88 ? -17.165 3.465 4.604 1.00 87.44 88 SER A C 1
ATOM 689 O O . SER A 1 88 ? -17.946 4.379 4.859 1.00 87.44 88 SER A O 1
ATOM 691 N N . GLN A 1 89 ? -17.515 2.178 4.678 1.00 88.12 89 GLN A N 1
ATOM 692 C CA . GLN A 1 89 ? -18.854 1.697 5.028 1.00 88.12 89 GLN A CA 1
ATOM 693 C C . GLN A 1 89 ? -19.023 1.459 6.536 1.00 88.12 89 GLN A C 1
ATOM 695 O O . GLN A 1 89 ? -20.123 1.140 6.994 1.00 88.12 89 GLN A O 1
ATOM 700 N N . LEU A 1 90 ? -17.952 1.631 7.318 1.00 86.62 90 LEU A N 1
ATOM 701 C CA . LEU A 1 90 ? -17.978 1.442 8.762 1.00 86.62 90 LEU A CA 1
ATOM 702 C C . LEU A 1 90 ? -18.876 2.479 9.442 1.00 86.62 90 LEU A C 1
ATOM 704 O O . LEU A 1 90 ? -18.708 3.695 9.300 1.00 86.62 90 LEU A O 1
ATOM 708 N N . LYS A 1 91 ? -19.842 1.967 10.207 1.00 83.56 91 LYS A N 1
ATOM 709 C CA . LYS A 1 91 ? -20.792 2.780 10.970 1.00 83.56 91 LYS A CA 1
ATOM 710 C C . LYS A 1 91 ? -20.078 3.496 12.129 1.00 83.56 91 LYS A C 1
ATOM 712 O O . LYS A 1 91 ? -19.049 3.013 12.592 1.00 83.56 91 LYS A O 1
ATOM 717 N N . PRO A 1 92 ? -20.621 4.608 12.655 1.00 76.06 92 PRO A N 1
ATOM 718 C CA . PRO A 1 92 ? -20.047 5.300 13.816 1.00 76.06 92 PRO A CA 1
ATOM 719 C C . PRO A 1 92 ? -19.859 4.415 15.058 1.00 76.06 92 PRO A C 1
ATOM 721 O O . PRO A 1 92 ? -18.952 4.651 15.843 1.00 76.06 92 PRO A O 1
ATOM 724 N N . GLN A 1 93 ? -20.696 3.389 15.214 1.00 80.25 93 GLN A N 1
ATOM 725 C CA . GLN A 1 93 ? -20.626 2.389 16.282 1.00 80.25 93 GLN A CA 1
ATOM 726 C C . GLN A 1 93 ? -19.754 1.167 15.942 1.00 80.25 93 GLN A C 1
ATOM 728 O O . GLN A 1 93 ? -19.890 0.131 16.588 1.00 80.25 93 GLN A O 1
ATOM 733 N N . ALA A 1 94 ? -18.920 1.248 14.902 1.00 84.00 94 ALA A N 1
ATOM 734 C CA . ALA A 1 94 ? -17.995 0.176 14.565 1.00 84.00 94 ALA A CA 1
ATOM 735 C C . ALA A 1 94 ? -17.000 -0.067 15.710 1.00 84.00 94 ALA A C 1
ATOM 737 O O . ALA A 1 94 ? -16.567 0.851 16.414 1.00 84.00 94 ALA A O 1
ATOM 738 N N . THR A 1 95 ? -16.638 -1.327 15.868 1.00 85.69 95 THR A N 1
ATOM 739 C CA . THR A 1 95 ? -15.707 -1.856 16.859 1.00 85.69 95 THR A CA 1
ATOM 740 C C . THR A 1 95 ? -14.375 -2.209 16.204 1.00 85.69 95 THR A C 1
ATOM 742 O O . THR A 1 95 ? -14.244 -2.219 14.978 1.00 85.69 95 THR A O 1
ATOM 745 N N . ALA A 1 96 ? -13.368 -2.535 17.015 1.00 83.50 96 ALA A N 1
ATOM 746 C CA . ALA A 1 96 ? -12.098 -3.042 16.503 1.00 83.50 96 ALA A CA 1
ATOM 747 C C . ALA A 1 96 ? -12.266 -4.335 15.674 1.00 83.50 96 ALA A C 1
ATOM 749 O O . ALA A 1 96 ? -11.532 -4.527 14.704 1.00 83.50 96 ALA A O 1
ATOM 750 N N . ALA A 1 97 ? -13.272 -5.166 15.980 1.00 87.50 97 ALA A N 1
ATOM 751 C CA . ALA A 1 97 ? -13.603 -6.362 15.205 1.00 87.50 97 ALA A CA 1
ATOM 752 C C . ALA A 1 97 ? -13.986 -6.034 13.753 1.00 87.50 97 ALA A C 1
ATOM 754 O O . ALA A 1 97 ? -13.548 -6.711 12.820 1.00 87.50 97 ALA A O 1
ATOM 755 N N . ASP A 1 98 ? -14.712 -4.934 13.536 1.00 89.75 98 ASP A N 1
ATOM 756 C CA . ASP A 1 98 ? -15.106 -4.482 12.197 1.00 89.75 98 ASP A CA 1
ATOM 757 C C . ASP A 1 98 ? -13.901 -4.016 11.348 1.00 89.75 98 ASP A C 1
ATOM 759 O O . ASP A 1 98 ? -14.000 -3.872 10.128 1.00 89.75 98 ASP A O 1
ATOM 763 N N . LEU A 1 99 ? -12.727 -3.818 11.963 1.00 91.69 99 LEU A N 1
ATOM 764 C CA . LEU A 1 99 ? -11.483 -3.466 11.270 1.00 91.69 99 LEU A CA 1
ATOM 765 C C . LEU A 1 99 ? -10.750 -4.670 10.685 1.00 91.69 99 LEU A C 1
ATOM 767 O O . LEU A 1 99 ? -9.787 -4.489 9.935 1.00 91.69 99 LEU A O 1
ATOM 771 N N . ARG A 1 100 ? -11.198 -5.892 10.986 1.00 94.25 100 ARG A N 1
ATOM 772 C CA . ARG A 1 100 ? -10.556 -7.121 10.522 1.00 94.25 100 ARG A CA 1
ATOM 773 C C . ARG A 1 100 ? -10.464 -7.188 9.002 1.00 94.25 100 ARG A C 1
ATOM 775 O O . ARG A 1 100 ? -9.391 -7.416 8.451 1.00 94.25 100 ARG A O 1
ATOM 782 N N . GLU A 1 101 ? -11.585 -7.000 8.315 1.00 94.75 101 GLU A N 1
ATOM 783 C CA . GLU A 1 101 ? -11.658 -7.115 6.858 1.00 94.75 101 GLU A CA 1
ATOM 784 C C . GLU A 1 101 ? -10.785 -6.084 6.117 1.00 94.75 101 GLU A C 1
ATOM 786 O O . GLU A 1 101 ? -9.960 -6.503 5.293 1.00 94.75 101 GLU A O 1
ATOM 791 N N . PRO A 1 102 ? -10.861 -4.765 6.405 1.00 94.88 102 PRO A N 1
ATOM 792 C CA . PRO A 1 102 ? -9.980 -3.810 5.742 1.00 94.88 102 PRO A CA 1
ATOM 793 C C . PRO A 1 102 ? -8.505 -4.085 6.066 1.00 94.88 102 PRO A C 1
ATOM 795 O O . PRO A 1 102 ? -7.653 -3.943 5.188 1.00 94.88 102 PRO A O 1
ATOM 798 N N . LEU A 1 103 ? -8.190 -4.550 7.279 1.00 95.38 103 LEU A N 1
ATOM 799 C CA . LEU A 1 103 ? -6.830 -4.913 7.665 1.00 95.38 103 LEU A CA 1
ATOM 800 C C . LEU A 1 103 ? -6.293 -6.118 6.880 1.00 95.38 103 LEU A C 1
ATOM 802 O O . LEU A 1 103 ? -5.159 -6.070 6.408 1.00 95.38 103 LEU A O 1
ATOM 806 N N . VAL A 1 104 ? -7.103 -7.160 6.672 1.00 96.94 104 VAL A N 1
ATOM 807 C CA . VAL A 1 104 ? -6.737 -8.325 5.847 1.00 96.94 104 VAL A CA 1
ATOM 808 C C . VAL A 1 104 ? -6.417 -7.889 4.419 1.00 96.94 104 VAL A C 1
ATOM 810 O O . VAL A 1 104 ? -5.405 -8.303 3.857 1.00 96.94 104 VAL A O 1
ATOM 813 N N . HIS A 1 105 ? -7.230 -7.011 3.829 1.00 97.62 105 HIS A N 1
ATOM 814 C CA . HIS A 1 105 ? -6.964 -6.491 2.490 1.00 97.62 105 HIS A CA 1
ATOM 815 C C . HIS A 1 105 ? -5.656 -5.694 2.405 1.00 97.62 105 HIS A C 1
ATOM 817 O O . HIS A 1 105 ? -4.874 -5.910 1.476 1.00 97.62 105 HIS A O 1
ATOM 823 N N . LEU A 1 106 ? -5.381 -4.824 3.378 1.00 96.44 106 LEU A N 1
ATOM 824 C CA . LEU A 1 106 ? -4.122 -4.073 3.449 1.00 96.44 106 LEU A CA 1
ATOM 825 C C . LEU A 1 106 ? -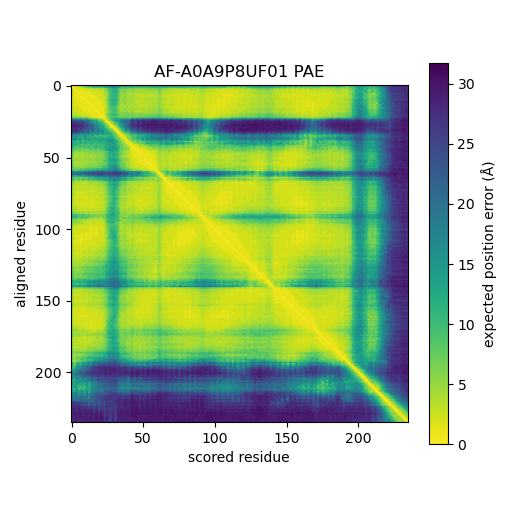2.919 -4.997 3.642 1.00 96.44 106 LEU A C 1
ATOM 827 O O . LEU A 1 106 ? -1.890 -4.816 2.992 1.00 96.44 106 LEU A O 1
ATOM 831 N N . GLN A 1 107 ? -3.062 -6.012 4.490 1.00 96.19 107 GLN A N 1
ATOM 832 C CA . GLN A 1 107 ? -2.018 -6.993 4.741 1.00 96.19 107 GLN A CA 1
ATOM 833 C C . GLN A 1 107 ? -1.683 -7.783 3.474 1.00 96.19 107 GLN A C 1
ATOM 835 O O . GLN A 1 107 ? -0.520 -7.843 3.078 1.00 96.19 107 GLN A O 1
ATOM 840 N N . THR A 1 108 ? -2.695 -8.312 2.780 1.00 96.31 108 THR A N 1
ATOM 841 C CA . THR A 1 108 ? -2.489 -9.010 1.505 1.00 96.31 108 THR A CA 1
ATOM 842 C C . THR A 1 108 ? -1.838 -8.097 0.466 1.00 96.31 108 THR A C 1
ATOM 844 O O . THR A 1 108 ? -0.973 -8.545 -0.284 1.00 96.31 108 THR A O 1
ATOM 847 N N . ALA A 1 109 ? -2.198 -6.809 0.420 1.00 96.00 109 ALA A N 1
ATOM 848 C CA . ALA A 1 109 ? -1.527 -5.860 -0.463 1.00 96.00 109 ALA A CA 1
ATOM 849 C C . ALA A 1 109 ? -0.021 -5.785 -0.143 1.00 96.00 109 ALA A C 1
ATOM 851 O O . ALA A 1 109 ? 0.809 -5.973 -1.034 1.00 96.00 109 ALA A O 1
ATOM 852 N N . LEU A 1 110 ? 0.359 -5.576 1.120 1.00 94.38 110 LEU A N 1
ATOM 853 C CA . LEU A 1 110 ? 1.770 -5.501 1.519 1.00 94.38 110 LEU A CA 1
ATOM 854 C C . LEU A 1 110 ? 2.550 -6.796 1.245 1.00 94.38 110 LEU A C 1
ATOM 856 O O . LEU A 1 110 ? 3.711 -6.733 0.841 1.00 94.38 110 LEU A O 1
ATOM 860 N N . GLU A 1 111 ? 1.927 -7.961 1.391 1.00 93.88 111 GLU A N 1
ATOM 861 C CA . GLU A 1 111 ? 2.532 -9.252 1.038 1.00 93.88 111 GLU A CA 1
ATOM 862 C C . GLU A 1 111 ? 2.765 -9.382 -0.473 1.00 93.88 111 GLU A C 1
ATOM 864 O O . GLU A 1 111 ? 3.843 -9.792 -0.910 1.00 93.88 111 GLU A O 1
ATOM 869 N N . VAL A 1 112 ? 1.798 -8.951 -1.288 1.00 94.25 112 VAL A N 1
ATOM 870 C CA . VAL A 1 112 ? 1.922 -8.875 -2.752 1.00 94.25 112 VAL A CA 1
ATOM 871 C C . VAL A 1 112 ? 3.060 -7.927 -3.159 1.00 94.25 112 VAL A C 1
ATOM 873 O O . VAL A 1 112 ? 3.819 -8.230 -4.084 1.00 94.25 112 VAL A O 1
ATOM 876 N N . LEU A 1 113 ? 3.250 -6.824 -2.430 1.00 93.06 113 LEU A N 1
ATOM 877 C CA . LEU A 1 113 ? 4.381 -5.906 -2.598 1.00 93.06 113 LEU A CA 1
ATOM 878 C C . LEU A 1 113 ? 5.727 -6.532 -2.202 1.00 93.06 113 LEU A C 1
ATOM 880 O O . LEU A 1 113 ? 6.729 -6.320 -2.886 1.00 93.06 113 LEU A O 1
ATOM 884 N N . GLY A 1 114 ? 5.760 -7.342 -1.143 1.00 90.88 114 GLY A N 1
ATOM 885 C CA . GLY A 1 114 ? 6.937 -8.137 -0.788 1.00 90.88 114 GLY A CA 1
ATOM 886 C C . GLY A 1 114 ? 7.292 -9.150 -1.878 1.00 90.88 114 GLY A C 1
ATOM 887 O O . GLY A 1 114 ? 8.443 -9.239 -2.298 1.00 90.88 114 GLY A O 1
ATOM 888 N N . SER A 1 115 ? 6.288 -9.853 -2.407 1.00 91.75 115 SER A N 1
ATOM 889 C CA . SER A 1 115 ? 6.461 -10.846 -3.472 1.00 91.75 115 SER A CA 1
ATOM 890 C C . SER A 1 115 ? 6.982 -10.231 -4.771 1.00 91.75 115 SER A C 1
ATOM 892 O O . SER A 1 115 ? 7.867 -10.804 -5.409 1.00 91.75 115 SER A O 1
ATOM 894 N N . ILE A 1 116 ? 6.466 -9.058 -5.171 1.00 92.75 116 ILE A N 1
ATOM 895 C CA . ILE A 1 116 ? 6.952 -8.396 -6.387 1.00 92.75 116 ILE A CA 1
ATOM 896 C C . ILE A 1 116 ? 8.363 -7.848 -6.210 1.00 92.75 116 ILE A C 1
ATOM 898 O O . ILE A 1 116 ? 9.117 -7.850 -7.174 1.00 92.75 116 ILE A O 1
ATOM 902 N N . LYS A 1 117 ? 8.745 -7.424 -4.996 1.00 89.44 117 LYS A N 1
ATOM 903 C CA . LYS A 1 117 ? 10.120 -7.004 -4.723 1.00 89.44 117 LYS A CA 1
ATOM 904 C C . LYS A 1 117 ? 11.102 -8.141 -5.004 1.00 89.44 117 LYS A C 1
ATOM 906 O O . LYS A 1 117 ? 12.049 -7.921 -5.741 1.00 89.44 117 LYS A O 1
ATOM 911 N N . ILE A 1 118 ? 10.861 -9.326 -4.440 1.00 89.62 118 ILE A N 1
ATOM 912 C CA . ILE A 1 118 ? 11.739 -10.493 -4.633 1.00 89.62 118 ILE A CA 1
ATOM 913 C C . ILE A 1 118 ? 11.865 -10.810 -6.127 1.00 89.62 118 ILE A C 1
ATOM 915 O O . ILE A 1 118 ? 12.962 -10.996 -6.638 1.00 89.62 118 ILE A O 1
ATOM 919 N N . TYR A 1 119 ? 10.740 -10.789 -6.845 1.00 91.25 119 TYR A N 1
ATOM 920 C CA . TYR A 1 119 ? 10.748 -10.993 -8.290 1.00 91.25 119 TYR A CA 1
ATOM 921 C C . TYR A 1 119 ? 11.538 -9.918 -9.046 1.00 91.25 119 TYR A C 1
ATOM 923 O O . TYR A 1 119 ? 12.256 -10.250 -9.980 1.00 91.25 119 TYR A O 1
ATOM 931 N N . ASP A 1 120 ? 11.405 -8.644 -8.671 1.00 90.06 120 ASP A N 1
ATOM 932 C CA . ASP A 1 120 ? 12.147 -7.550 -9.305 1.00 90.06 120 ASP A CA 1
ATOM 933 C C . ASP A 1 120 ? 13.659 -7.631 -9.031 1.00 90.06 120 ASP A C 1
ATOM 935 O O . ASP A 1 120 ? 14.442 -7.201 -9.875 1.00 90.06 120 ASP A O 1
ATOM 939 N N . ASP A 1 121 ? 14.064 -8.180 -7.879 1.00 87.75 121 ASP A N 1
ATOM 940 C CA . ASP A 1 121 ? 15.473 -8.401 -7.533 1.00 87.75 121 ASP A CA 1
ATOM 941 C C . ASP A 1 121 ? 16.096 -9.508 -8.424 1.00 87.75 121 ASP A C 1
ATOM 943 O O . ASP A 1 121 ? 17.258 -9.410 -8.813 1.00 87.75 121 ASP A O 1
ATOM 947 N N . GLU A 1 122 ? 15.322 -10.536 -8.798 1.00 91.19 122 GLU A N 1
ATOM 948 C CA . GLU A 1 122 ? 15.753 -11.635 -9.687 1.00 91.19 122 GLU A CA 1
ATOM 949 C C . GLU A 1 122 ? 15.611 -11.297 -11.176 1.00 91.19 122 GLU A C 1
ATOM 951 O O . GLU A 1 122 ? 16.390 -11.729 -12.025 1.00 91.19 122 GLU A O 1
ATOM 956 N N . THR A 1 123 ? 14.566 -10.550 -11.507 1.00 90.81 123 THR A N 1
ATOM 957 C CA . THR A 1 123 ? 14.207 -10.149 -12.860 1.00 90.81 123 THR A CA 1
ATOM 958 C C . THR A 1 123 ? 14.012 -8.642 -12.826 1.00 90.81 123 THR A C 1
ATOM 960 O O . THR A 1 123 ? 12.915 -8.206 -12.495 1.00 90.81 123 THR A O 1
ATOM 963 N N . PRO A 1 124 ? 15.020 -7.818 -13.152 1.00 90.81 124 PRO A N 1
ATOM 964 C CA . PRO A 1 124 ? 14.861 -6.367 -13.199 1.00 90.81 124 PRO A CA 1
ATOM 965 C C . PRO A 1 124 ? 13.849 -5.933 -14.262 1.00 90.81 124 PRO A C 1
ATOM 967 O O . PRO A 1 124 ? 13.610 -6.636 -15.251 1.00 90.81 124 PRO A O 1
ATOM 970 N N . ILE A 1 125 ? 13.194 -4.792 -14.050 1.00 90.75 125 ILE A N 1
ATOM 971 C CA . ILE A 1 125 ? 12.276 -4.246 -15.053 1.00 90.75 125 ILE A CA 1
ATOM 972 C C . ILE A 1 125 ? 13.080 -3.623 -16.186 1.00 90.75 125 ILE A C 1
ATOM 974 O O . ILE A 1 125 ? 14.057 -2.923 -15.951 1.00 90.75 125 ILE A O 1
ATOM 978 N N . THR A 1 126 ? 12.654 -3.848 -17.423 1.00 89.56 126 THR A N 1
ATOM 979 C CA . THR A 1 126 ? 13.337 -3.278 -18.587 1.00 89.56 126 THR A CA 1
ATOM 980 C C . THR A 1 126 ? 12.515 -2.173 -19.236 1.00 89.56 126 THR A C 1
ATOM 982 O O . THR A 1 126 ? 11.285 -2.158 -19.167 1.00 89.56 126 THR A O 1
ATOM 985 N N . SER A 1 127 ? 13.180 -1.275 -19.965 1.00 88.81 127 SER A N 1
ATOM 986 C CA . SER A 1 127 ? 12.516 -0.214 -20.735 1.00 88.81 127 SER A CA 1
ATOM 987 C C . SER A 1 127 ? 11.494 -0.742 -21.751 1.00 88.81 127 SER A C 1
ATOM 989 O O . SER A 1 127 ? 10.571 -0.023 -22.113 1.00 88.81 127 SER A O 1
ATOM 991 N N . ARG A 1 128 ? 11.610 -2.005 -22.193 1.00 87.94 128 ARG A N 1
ATOM 992 C CA . ARG A 1 128 ? 10.650 -2.643 -23.116 1.00 87.94 128 ARG A CA 1
ATOM 993 C C . ARG A 1 128 ? 9.278 -2.882 -22.486 1.00 87.94 128 ARG A C 1
ATOM 995 O O . ARG A 1 128 ? 8.292 -2.989 -23.205 1.00 87.94 128 ARG A O 1
ATOM 1002 N N . GLU A 1 129 ? 9.215 -2.957 -21.162 1.00 88.56 129 GLU A N 1
ATOM 1003 C CA . GLU A 1 129 ? 7.978 -3.165 -20.402 1.00 88.56 129 GLU A CA 1
ATOM 1004 C C . GLU A 1 129 ? 7.292 -1.846 -20.019 1.00 88.56 129 GLU A C 1
ATOM 1006 O O . GLU A 1 129 ? 6.241 -1.820 -19.371 1.00 88.56 129 GLU A O 1
ATOM 1011 N N . LEU A 1 130 ? 7.891 -0.720 -20.411 1.00 87.56 130 LEU A N 1
ATOM 1012 C CA . LEU A 1 130 ? 7.378 0.607 -20.138 1.00 87.56 130 LEU A CA 1
ATOM 1013 C C . LEU A 1 130 ? 6.973 1.307 -21.436 1.00 87.56 130 LEU A C 1
ATOM 1015 O O . LEU A 1 130 ? 7.681 1.243 -22.441 1.00 87.56 130 LEU A O 1
ATOM 1019 N N . PRO A 1 131 ? 5.845 2.032 -21.438 1.00 86.88 131 PRO A N 1
ATOM 1020 C CA . PRO A 1 131 ? 5.486 2.883 -22.561 1.00 86.88 131 PRO A CA 1
ATOM 1021 C C . PRO A 1 131 ? 6.559 3.956 -22.818 1.00 86.88 131 PRO A C 1
ATOM 1023 O O . PRO A 1 131 ? 6.974 4.616 -21.862 1.00 86.88 131 PRO A O 1
ATOM 1026 N N . PRO A 1 132 ? 6.934 4.228 -24.086 1.00 84.81 132 PRO A N 1
ATOM 1027 C CA . PRO A 1 132 ? 8.003 5.175 -24.422 1.00 84.81 132 PRO A CA 1
ATOM 1028 C C . PRO A 1 132 ? 7.855 6.563 -23.792 1.00 84.81 132 PRO A C 1
ATOM 1030 O O . PRO A 1 132 ? 8.839 7.158 -23.374 1.00 84.81 132 PRO A O 1
ATOM 1033 N N . ARG A 1 133 ? 6.620 7.058 -23.643 1.00 84.56 133 ARG A N 1
ATOM 1034 C CA . ARG A 1 133 ? 6.341 8.355 -23.003 1.00 84.56 133 ARG A CA 1
ATOM 1035 C C . ARG A 1 133 ? 6.797 8.450 -21.543 1.00 84.56 133 ARG A C 1
ATOM 1037 O O . ARG A 1 133 ? 7.079 9.544 -21.084 1.00 84.56 133 ARG A O 1
ATOM 1044 N N . LEU A 1 134 ? 6.828 7.333 -20.807 1.00 83.81 134 LEU A N 1
ATOM 1045 C CA . LEU A 1 134 ? 7.281 7.336 -19.413 1.00 83.81 134 LEU A CA 1
ATOM 1046 C C . LEU A 1 134 ? 8.806 7.402 -19.339 1.00 83.81 134 LEU A C 1
ATOM 1048 O O . LEU A 1 134 ? 9.334 7.992 -18.410 1.00 83.81 134 LEU A O 1
ATOM 1052 N N . LEU A 1 135 ? 9.497 6.849 -20.339 1.00 83.50 135 LEU A N 1
ATOM 1053 C CA . LEU A 1 135 ? 10.958 6.877 -20.455 1.00 83.50 135 LEU A CA 1
ATOM 1054 C C . LEU A 1 135 ? 11.500 8.247 -20.890 1.00 83.50 135 LEU A C 1
ATOM 1056 O O . LEU A 1 135 ? 12.699 8.484 -20.814 1.00 83.50 135 LEU A O 1
ATOM 1060 N N . GLN A 1 136 ? 10.628 9.132 -21.377 1.00 82.88 136 GLN A N 1
ATOM 1061 C CA . GLN A 1 136 ? 10.974 10.502 -21.763 1.00 82.88 136 GLN A CA 1
ATOM 1062 C C . GLN A 1 136 ? 10.900 11.486 -20.588 1.00 82.88 136 GLN A C 1
ATOM 1064 O O . GLN A 1 136 ? 11.225 12.655 -20.769 1.00 82.88 136 GLN A O 1
ATOM 1069 N N . ASP A 1 137 ? 10.451 11.043 -19.409 1.00 77.62 137 ASP A N 1
ATOM 1070 C CA . ASP A 1 137 ? 10.363 11.881 -18.216 1.00 77.62 137 ASP A CA 1
ATOM 1071 C C . ASP A 1 137 ? 11.777 12.147 -17.658 1.00 77.62 137 ASP A C 1
ATOM 1073 O O . ASP A 1 137 ? 12.387 11.241 -17.084 1.00 77.62 137 ASP A O 1
ATOM 1077 N N . PRO A 1 138 ? 12.314 13.379 -17.771 1.00 71.94 138 PRO A N 1
ATOM 1078 C CA . PRO A 1 138 ? 13.666 13.684 -17.308 1.00 71.94 138 PRO A CA 1
ATOM 1079 C C . PRO A 1 138 ? 13.792 13.596 -15.781 1.00 71.94 138 PRO A C 1
ATOM 1081 O O . PRO A 1 138 ? 14.904 13.521 -15.264 1.00 71.94 138 PRO A O 1
ATOM 1084 N N . SER A 1 139 ? 12.672 13.585 -15.045 1.00 74.06 139 SER A N 1
ATOM 1085 C CA . SER A 1 139 ? 12.675 13.397 -13.593 1.00 74.06 139 SER A CA 1
ATOM 1086 C C . SER A 1 139 ? 12.882 11.938 -13.170 1.00 74.06 139 SER A C 1
ATOM 1088 O O . SER A 1 139 ? 13.164 11.682 -12.000 1.00 74.06 139 SER A O 1
ATOM 1090 N N . LYS A 1 140 ? 12.758 10.974 -14.097 1.00 73.12 140 LYS A N 1
ATOM 1091 C CA . LYS A 1 140 ? 12.846 9.531 -13.827 1.00 73.12 140 LYS A CA 1
ATOM 1092 C C . LYS A 1 140 ? 13.713 8.851 -14.892 1.00 73.12 140 LYS A C 1
ATOM 1094 O O . LYS A 1 140 ? 13.192 8.344 -15.882 1.00 73.12 140 LYS A O 1
ATOM 1099 N N . PRO A 1 141 ? 15.038 8.797 -14.685 1.00 74.38 141 PRO A N 1
ATOM 1100 C CA . PRO A 1 141 ? 15.983 8.463 -15.749 1.00 74.38 141 PRO A CA 1
ATOM 1101 C C . PRO A 1 141 ? 16.003 6.979 -16.146 1.00 74.38 141 PRO A C 1
ATOM 1103 O O . PRO A 1 141 ? 16.655 6.635 -17.128 1.00 74.38 141 PRO A O 1
ATOM 1106 N N . SER A 1 142 ? 15.333 6.087 -15.404 1.00 86.56 142 SER A N 1
ATOM 1107 C CA . SER A 1 142 ? 15.374 4.644 -15.665 1.00 86.56 142 SER A CA 1
ATOM 1108 C C . SER A 1 142 ? 14.022 3.946 -15.502 1.00 86.56 142 SER A C 1
ATOM 1110 O O . SER A 1 142 ? 13.101 4.450 -14.848 1.00 86.56 142 SER A O 1
ATOM 1112 N N . ALA A 1 143 ? 13.914 2.749 -16.086 1.00 88.00 143 ALA A N 1
ATOM 1113 C CA . ALA A 1 143 ? 12.719 1.923 -15.979 1.00 88.00 143 ALA A CA 1
ATOM 1114 C C . ALA A 1 143 ? 12.442 1.496 -14.531 1.00 88.00 143 ALA A C 1
ATOM 1116 O O . ALA A 1 143 ? 11.297 1.515 -14.074 1.00 88.00 143 ALA A O 1
ATOM 1117 N N . GLU A 1 144 ? 13.502 1.187 -13.788 1.00 88.75 144 GLU A N 1
ATOM 1118 C CA . GLU A 1 144 ? 13.466 0.873 -12.365 1.00 88.75 144 GLU A CA 1
ATOM 1119 C C . GLU A 1 144 ? 12.946 2.060 -11.557 1.00 88.75 144 GLU A C 1
ATOM 1121 O O . GLU A 1 144 ? 12.086 1.872 -10.701 1.00 88.75 144 GLU A O 1
ATOM 1126 N N . ALA A 1 145 ? 13.392 3.286 -11.858 1.00 85.81 145 ALA A N 1
ATOM 1127 C CA . ALA A 1 145 ? 12.923 4.489 -11.177 1.00 85.81 145 ALA A CA 1
ATOM 1128 C C . ALA A 1 145 ? 11.422 4.729 -11.414 1.00 85.81 145 ALA A C 1
ATOM 1130 O O . ALA A 1 145 ? 10.675 4.986 -10.469 1.00 85.81 145 ALA A O 1
ATOM 1131 N N . ILE A 1 146 ? 10.948 4.592 -12.656 1.00 88.38 146 ILE A N 1
ATOM 1132 C CA . ILE A 1 146 ? 9.521 4.732 -12.997 1.00 88.38 146 ILE A CA 1
ATOM 1133 C C . ILE A 1 146 ? 8.685 3.675 -12.271 1.00 88.38 146 ILE A C 1
ATOM 1135 O O . ILE A 1 146 ? 7.649 3.991 -11.679 1.00 88.38 146 ILE A O 1
ATOM 1139 N N . TRP A 1 147 ? 9.143 2.424 -12.295 1.00 90.12 147 TRP A N 1
ATOM 1140 C CA . TRP A 1 147 ? 8.476 1.308 -11.637 1.00 90.12 147 TRP A CA 1
ATOM 1141 C C . TRP A 1 147 ? 8.425 1.469 -10.122 1.00 90.12 147 TRP A C 1
ATOM 1143 O O . TRP A 1 147 ? 7.377 1.273 -9.502 1.00 90.12 147 TRP A O 1
ATOM 1153 N N . LEU A 1 148 ? 9.543 1.877 -9.526 1.00 87.31 148 LEU A N 1
ATOM 1154 C CA . LEU A 1 148 ? 9.650 2.183 -8.112 1.00 87.31 148 LEU A CA 1
ATOM 1155 C C . LEU A 1 148 ? 8.668 3.288 -7.720 1.00 87.31 148 LEU A C 1
ATOM 1157 O O . LEU A 1 148 ? 7.907 3.105 -6.773 1.00 87.31 148 LEU A O 1
ATOM 1161 N N . HIS A 1 149 ? 8.623 4.388 -8.475 1.00 86.81 149 HIS A N 1
ATOM 1162 C CA . HIS A 1 149 ? 7.677 5.477 -8.236 1.00 86.81 149 HIS A CA 1
ATOM 1163 C C . HIS A 1 149 ? 6.224 5.003 -8.278 1.00 86.81 149 HIS A C 1
ATOM 1165 O O . HIS A 1 149 ? 5.446 5.353 -7.394 1.00 86.81 149 HIS A O 1
ATOM 1171 N N . MET A 1 150 ? 5.864 4.160 -9.249 1.00 88.56 150 MET A N 1
ATOM 1172 C CA . MET A 1 150 ? 4.521 3.584 -9.306 1.00 88.56 150 MET A CA 1
ATOM 1173 C C . MET A 1 150 ? 4.211 2.733 -8.069 1.00 88.56 150 MET A C 1
ATOM 1175 O O . MET A 1 150 ? 3.155 2.904 -7.458 1.00 88.56 150 MET A O 1
ATOM 1179 N N . LYS A 1 151 ? 5.123 1.831 -7.675 1.00 90.19 151 LYS A N 1
ATOM 1180 C CA . LYS A 1 151 ? 4.954 1.008 -6.467 1.00 90.19 151 LYS A CA 1
ATOM 1181 C C . LYS A 1 151 ? 4.781 1.887 -5.230 1.00 90.19 151 LYS A C 1
ATOM 1183 O O . LYS A 1 151 ? 3.872 1.641 -4.439 1.00 90.19 151 LYS A O 1
ATOM 1188 N N . LEU A 1 152 ? 5.608 2.919 -5.083 1.00 87.81 152 LEU A N 1
ATOM 1189 C CA . LEU A 1 152 ? 5.547 3.864 -3.972 1.00 87.81 152 LEU A CA 1
ATOM 1190 C C . LEU A 1 152 ? 4.208 4.606 -3.936 1.00 87.81 152 LEU A C 1
ATOM 1192 O O . LEU A 1 152 ? 3.554 4.606 -2.899 1.00 87.81 152 LEU A O 1
ATOM 1196 N N . ASP A 1 153 ? 3.739 5.160 -5.051 1.00 87.69 153 ASP A N 1
ATOM 1197 C CA . ASP A 1 153 ? 2.473 5.901 -5.078 1.00 87.69 153 ASP A CA 1
ATOM 1198 C C . ASP A 1 153 ? 1.289 5.073 -4.562 1.00 87.69 153 ASP A C 1
ATOM 1200 O O . ASP A 1 153 ? 0.502 5.562 -3.751 1.00 87.69 153 ASP A O 1
ATOM 1204 N N . TYR A 1 154 ? 1.175 3.804 -4.968 1.00 86.25 154 TYR A N 1
ATOM 1205 C CA . TYR A 1 154 ? 0.140 2.928 -4.415 1.00 86.25 154 TYR A CA 1
ATOM 1206 C C . TYR A 1 154 ? 0.419 2.545 -2.956 1.00 86.25 154 TYR A C 1
ATOM 1208 O O . TYR A 1 154 ? -0.499 2.518 -2.135 1.00 86.25 154 TYR A O 1
ATOM 1216 N N . THR A 1 155 ? 1.679 2.261 -2.617 1.00 90.06 155 THR A N 1
ATOM 1217 C CA . THR A 1 155 ? 2.085 1.874 -1.257 1.00 90.06 155 THR A CA 1
ATOM 1218 C C . THR A 1 155 ? 1.752 2.968 -0.251 1.00 90.06 155 THR A C 1
ATOM 1220 O O . THR A 1 155 ? 1.286 2.664 0.841 1.00 90.06 155 THR A O 1
ATOM 1223 N N . LYS A 1 156 ? 1.902 4.242 -0.623 1.00 89.12 156 LYS A N 1
ATOM 1224 C CA . LYS A 1 156 ? 1.529 5.376 0.223 1.00 89.12 156 LYS A CA 1
ATOM 1225 C C . LYS A 1 156 ? 0.079 5.291 0.685 1.00 89.12 156 LYS A C 1
ATOM 1227 O O . LYS A 1 156 ? -0.180 5.413 1.877 1.00 89.12 156 LYS A O 1
ATOM 1232 N N . HIS A 1 157 ? -0.854 5.066 -0.240 1.00 90.81 157 HIS A N 1
ATOM 1233 C CA . HIS A 1 157 ? -2.282 4.966 0.083 1.00 90.81 157 HIS A CA 1
ATOM 1234 C C . HIS A 1 157 ? -2.566 3.769 0.993 1.00 90.81 157 HIS A C 1
ATOM 1236 O O . HIS A 1 157 ? -3.274 3.904 1.988 1.00 90.81 157 HIS A O 1
ATOM 1242 N N . CYS A 1 158 ? -1.933 2.626 0.715 1.00 92.62 158 CYS A N 1
ATOM 1243 C CA . CYS A 1 158 ? -2.001 1.449 1.582 1.00 92.62 158 CYS A CA 1
ATOM 1244 C C . CYS A 1 158 ? -1.538 1.769 3.013 1.00 92.62 158 CYS A C 1
ATOM 1246 O O . CYS A 1 158 ? -2.244 1.483 3.976 1.00 92.62 158 CYS A O 1
ATOM 1248 N N . LEU A 1 159 ? -0.367 2.392 3.162 1.00 91.44 159 LEU A N 1
ATOM 1249 C CA . LEU A 1 159 ? 0.220 2.686 4.468 1.00 91.44 159 LEU A CA 1
ATOM 1250 C C . LEU A 1 159 ? -0.548 3.766 5.234 1.00 91.44 159 LEU A C 1
ATOM 1252 O O . LEU A 1 159 ? -0.659 3.684 6.454 1.00 91.44 159 LEU A O 1
ATOM 1256 N N . VAL A 1 160 ? -1.109 4.759 4.540 1.00 90.81 160 VAL A N 1
ATOM 1257 C CA . VAL A 1 160 ? -1.947 5.792 5.165 1.00 90.81 160 VAL A CA 1
ATOM 1258 C C . VAL A 1 160 ? -3.188 5.172 5.797 1.00 90.81 160 VAL A C 1
ATOM 1260 O O . VAL A 1 160 ? -3.492 5.493 6.947 1.00 90.81 160 VAL A O 1
ATOM 1263 N N . LEU A 1 161 ? -3.896 4.288 5.085 1.00 92.31 161 LEU A N 1
ATOM 1264 C CA . LEU A 1 161 ? -5.058 3.609 5.658 1.00 92.31 161 LEU A CA 1
ATOM 1265 C C . LEU A 1 161 ? -4.640 2.628 6.759 1.00 92.31 161 LEU A C 1
ATOM 1267 O O . LEU A 1 161 ? -5.269 2.611 7.814 1.00 92.31 161 LEU A O 1
ATOM 1271 N N . LEU A 1 162 ? -3.546 1.886 6.559 1.00 93.38 162 LEU A N 1
ATOM 1272 C CA . LEU A 1 162 ? -3.021 0.967 7.567 1.00 93.38 162 LEU A CA 1
ATOM 1273 C C . LEU A 1 162 ? -2.721 1.685 8.879 1.00 93.38 162 LEU A C 1
ATOM 1275 O O . LEU A 1 162 ? -3.196 1.249 9.916 1.00 93.38 162 LEU A O 1
ATOM 1279 N N . VAL A 1 163 ? -2.009 2.813 8.851 1.00 91.69 163 VAL A N 1
ATOM 1280 C CA . VAL A 1 163 ? -1.725 3.595 10.063 1.00 91.69 163 VAL A CA 1
ATOM 1281 C C . VAL A 1 163 ? -3.003 3.987 10.795 1.00 91.69 163 VAL A C 1
ATOM 1283 O O . VAL A 1 163 ? -3.048 3.892 12.016 1.00 91.69 163 VAL A O 1
ATOM 1286 N N . ARG A 1 164 ? -4.058 4.383 10.077 1.00 90.31 164 ARG A N 1
ATOM 1287 C CA . ARG A 1 164 ? -5.338 4.723 10.714 1.00 90.31 164 ARG A CA 1
ATOM 1288 C C . ARG A 1 164 ? -5.957 3.515 11.395 1.00 90.31 164 ARG A C 1
ATOM 1290 O O . ARG A 1 164 ? -6.348 3.632 12.544 1.00 90.31 164 ARG A O 1
ATOM 1297 N N . VAL A 1 165 ? -5.978 2.363 10.729 1.00 91.06 165 VAL A N 1
ATOM 1298 C CA . VAL A 1 165 ? -6.456 1.110 11.330 1.00 91.06 165 VAL A CA 1
ATOM 1299 C C . VAL A 1 165 ? -5.621 0.738 12.563 1.00 91.06 165 VAL A C 1
ATOM 1301 O O . VAL A 1 165 ? -6.179 0.443 13.617 1.00 91.06 165 VAL A O 1
ATOM 1304 N N . LEU A 1 166 ? -4.291 0.827 12.476 1.00 90.56 166 LEU A N 1
ATOM 1305 C CA . LEU A 1 166 ? -3.382 0.503 13.579 1.00 90.56 166 LEU A CA 1
ATOM 1306 C C . LEU A 1 166 ? -3.564 1.420 14.794 1.00 90.56 166 LEU A C 1
ATOM 1308 O O . LEU A 1 166 ? -3.422 0.945 15.914 1.00 90.56 166 LEU A O 1
ATOM 1312 N N . MET A 1 167 ? -3.930 2.692 14.608 1.00 89.25 167 MET A N 1
ATOM 1313 C CA . MET A 1 167 ? -4.253 3.592 15.726 1.00 89.25 167 MET A CA 1
ATOM 1314 C C . MET A 1 167 ? -5.454 3.119 16.555 1.00 89.25 167 MET A C 1
ATOM 1316 O O . MET A 1 167 ? -5.543 3.473 17.726 1.00 89.25 167 MET A O 1
ATOM 1320 N N . HIS A 1 168 ? -6.355 2.322 15.978 1.00 87.69 168 HIS A N 1
ATOM 1321 C CA . HIS A 1 168 ? -7.498 1.757 16.699 1.00 87.69 168 HIS A CA 1
ATOM 1322 C C . HIS A 1 168 ? -7.213 0.367 17.267 1.00 87.69 168 HIS A C 1
ATOM 1324 O O . HIS A 1 168 ? -7.673 0.054 18.358 1.00 87.69 168 HIS A O 1
ATOM 1330 N N . VAL A 1 169 ? -6.455 -0.459 16.542 1.00 88.12 169 VAL A N 1
ATOM 1331 C CA . VAL A 1 169 ? -6.176 -1.848 16.945 1.00 88.12 169 VAL A CA 1
ATOM 1332 C C . VAL A 1 169 ? -5.006 -1.946 17.929 1.00 88.12 169 VAL A C 1
ATOM 1334 O O . VAL A 1 169 ? -5.004 -2.806 18.803 1.00 88.12 169 VAL A O 1
ATOM 1337 N N . LEU A 1 170 ? -4.006 -1.072 17.799 1.00 87.56 170 LEU A N 1
ATOM 1338 C CA . LEU A 1 170 ? -2.782 -1.060 18.605 1.00 87.56 170 LEU A CA 1
ATOM 1339 C C . LEU A 1 170 ? -2.573 0.327 19.247 1.00 87.56 170 LEU A C 1
ATOM 1341 O O . LEU A 1 170 ? -1.615 1.030 18.891 1.00 87.56 170 LEU A O 1
ATOM 1345 N N . PRO A 1 171 ? -3.457 0.748 20.174 1.00 84.62 171 PRO A N 1
ATOM 1346 C CA . PRO A 1 171 ? -3.441 2.096 20.746 1.00 84.62 171 PRO A CA 1
ATOM 1347 C C . PRO A 1 171 ? -2.189 2.388 21.588 1.00 84.62 171 PRO A C 1
ATOM 1349 O O . PRO A 1 171 ? -1.765 3.543 21.665 1.00 84.62 171 PRO A O 1
ATOM 1352 N N . ASP A 1 172 ? -1.522 1.364 22.125 1.00 85.00 172 ASP A N 1
ATOM 1353 C CA . ASP A 1 172 ? -0.270 1.506 22.892 1.00 85.00 172 ASP A CA 1
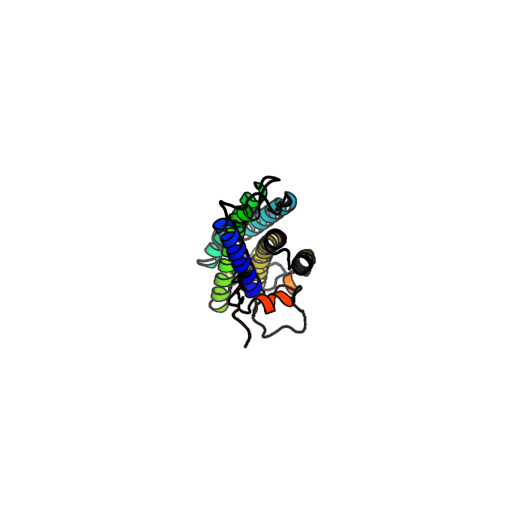ATOM 1354 C C . ASP A 1 172 ? 0.883 2.114 22.072 1.00 85.00 172 ASP A C 1
ATOM 1356 O O . ASP A 1 172 ? 1.885 2.580 22.616 1.00 85.00 172 ASP A O 1
ATOM 1360 N N . TYR A 1 173 ? 0.736 2.143 20.745 1.00 82.75 173 TYR A N 1
ATOM 1361 C CA . TYR A 1 173 ? 1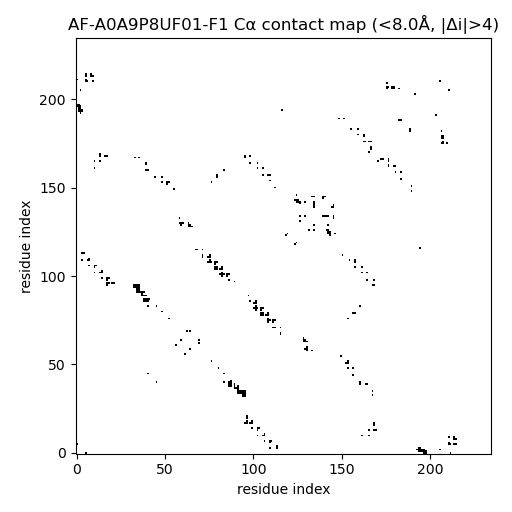.713 2.686 19.805 1.00 82.75 173 TYR A CA 1
ATOM 1362 C C . TYR A 1 173 ? 1.203 3.950 19.088 1.00 82.75 173 TYR A C 1
ATOM 1364 O O . TYR A 1 173 ? 1.737 4.323 18.044 1.00 82.75 173 TYR A O 1
ATOM 1372 N N . THR A 1 174 ? 0.191 4.641 19.628 1.00 82.44 174 THR A N 1
ATOM 1373 C CA . THR A 1 174 ? -0.449 5.802 18.969 1.00 82.44 174 THR A CA 1
ATOM 1374 C C . THR A 1 174 ? 0.540 6.901 18.568 1.00 82.44 174 THR A C 1
ATOM 1376 O O . THR A 1 174 ? 0.432 7.436 17.465 1.00 82.44 174 THR A O 1
ATOM 1379 N N . GLU A 1 175 ? 1.537 7.213 19.401 1.00 82.56 175 GLU A N 1
ATOM 1380 C CA . GLU A 1 175 ? 2.575 8.209 19.078 1.00 82.56 175 GLU A CA 1
ATOM 1381 C C . GLU A 1 175 ? 3.408 7.790 17.852 1.00 82.56 175 GLU A C 1
ATOM 1383 O O . GLU A 1 175 ? 3.562 8.556 16.902 1.00 82.56 175 GLU A O 1
ATOM 1388 N N . CYS A 1 176 ? 3.836 6.526 17.814 1.00 83.88 176 CYS A N 1
ATOM 1389 C CA . CYS A 1 176 ? 4.564 5.912 16.697 1.00 83.88 176 CYS A CA 1
ATOM 1390 C C . CYS A 1 176 ? 3.748 5.938 15.387 1.00 83.88 176 CYS A C 1
ATOM 1392 O O . CYS A 1 176 ? 4.272 6.194 14.292 1.00 83.88 176 CYS A O 1
ATOM 1394 N N . TRP A 1 177 ? 2.437 5.713 15.483 1.00 87.44 177 TRP A N 1
ATOM 1395 C CA . TRP A 1 177 ? 1.519 5.812 14.350 1.00 87.44 177 TRP A CA 1
ATOM 1396 C C . TRP A 1 177 ? 1.322 7.256 13.885 1.00 87.44 177 TRP A C 1
ATOM 1398 O O . TRP A 1 177 ? 1.312 7.511 12.679 1.00 87.44 177 TRP A O 1
ATOM 1408 N N . ALA A 1 178 ? 1.234 8.212 14.811 1.00 84.25 178 ALA A N 1
ATOM 1409 C CA . ALA A 1 178 ? 1.133 9.632 14.494 1.00 84.25 178 ALA A CA 1
ATOM 1410 C C . ALA A 1 178 ? 2.385 10.145 13.761 1.00 84.25 178 ALA A C 1
ATOM 1412 O O . ALA A 1 178 ? 2.258 10.823 12.739 1.00 84.25 178 ALA A O 1
ATOM 1413 N N . GLU A 1 179 ? 3.582 9.760 14.204 1.00 84.25 179 GLU A N 1
ATOM 1414 C CA . GLU A 1 179 ? 4.846 10.065 13.518 1.00 84.25 179 GLU A CA 1
ATOM 1415 C C . GLU A 1 179 ? 4.871 9.493 12.097 1.00 84.25 179 GLU A C 1
ATOM 1417 O O . GLU A 1 179 ? 5.202 10.191 11.135 1.00 84.25 179 GLU A O 1
ATOM 1422 N N . SER A 1 180 ? 4.450 8.236 11.941 1.00 84.75 180 SER A N 1
ATOM 1423 C CA . SER A 1 180 ? 4.366 7.579 10.633 1.00 84.75 180 SER A CA 1
ATOM 1424 C C . SER A 1 180 ? 3.380 8.291 9.702 1.00 84.75 180 SER A C 1
ATOM 1426 O O . SER A 1 180 ? 3.691 8.546 8.537 1.00 84.75 180 SER A O 1
ATOM 1428 N N . LYS A 1 181 ? 2.213 8.693 10.223 1.00 84.31 181 LYS A N 1
ATOM 1429 C CA . LYS A 1 181 ? 1.218 9.488 9.490 1.00 84.31 181 LYS A CA 1
ATOM 1430 C C . LYS A 1 181 ? 1.819 10.800 8.986 1.00 84.31 181 LYS A C 1
ATOM 1432 O O . LYS A 1 181 ? 1.633 11.134 7.819 1.00 84.31 181 LYS A O 1
ATOM 1437 N N . GLN A 1 182 ? 2.555 11.520 9.835 1.00 82.94 182 GLN A N 1
ATOM 1438 C CA . GLN A 1 182 ? 3.221 12.771 9.458 1.00 82.94 182 GLN A CA 1
ATOM 1439 C C . GLN A 1 182 ? 4.315 12.548 8.408 1.00 82.94 182 GLN A C 1
ATOM 1441 O O . GLN A 1 182 ? 4.424 13.321 7.455 1.00 82.94 182 GLN A O 1
ATOM 1446 N N . ALA A 1 183 ? 5.079 11.458 8.514 1.00 82.81 183 ALA A N 1
ATOM 1447 C CA . ALA A 1 183 ? 6.102 11.115 7.530 1.00 82.81 183 ALA A CA 1
ATOM 1448 C C . ALA A 1 183 ? 5.514 10.940 6.118 1.00 82.81 183 ALA A C 1
ATOM 1450 O O . ALA A 1 183 ? 6.102 11.420 5.148 1.00 82.81 183 ALA A O 1
ATOM 1451 N N . PHE A 1 184 ? 4.325 10.341 5.987 1.00 83.06 184 PHE A N 1
ATOM 1452 C CA . PHE A 1 184 ? 3.657 10.181 4.689 1.00 83.06 184 PHE A CA 1
ATOM 1453 C C . PHE A 1 184 ? 3.139 11.492 4.084 1.00 83.06 184 PHE A C 1
ATOM 1455 O O . PHE A 1 184 ? 2.920 11.560 2.873 1.00 83.06 184 PHE A O 1
ATOM 1462 N N . LEU A 1 185 ? 2.960 12.550 4.877 1.00 80.56 185 LEU A N 1
ATOM 1463 C CA . LEU A 1 185 ? 2.548 13.863 4.370 1.00 80.56 185 LEU A CA 1
ATOM 1464 C C . LEU A 1 185 ? 3.709 14.651 3.754 1.00 80.56 185 LEU A C 1
ATOM 1466 O O . LEU A 1 185 ? 3.477 15.584 2.984 1.00 80.56 185 LEU A O 1
ATOM 1470 N N . ARG A 1 186 ? 4.956 14.273 4.048 1.00 80.00 186 ARG A N 1
ATOM 1471 C CA . ARG A 1 186 ? 6.126 14.973 3.524 1.00 80.00 186 ARG A CA 1
ATOM 1472 C C . ARG A 1 186 ? 6.281 14.760 2.018 1.00 80.00 186 ARG A C 1
ATOM 1474 O O . ARG A 1 186 ? 5.975 13.697 1.472 1.00 80.00 186 ARG A O 1
ATOM 1481 N N . LYS A 1 187 ? 6.787 15.789 1.333 1.00 76.31 187 LYS A N 1
ATOM 1482 C CA . LYS A 1 187 ? 7.037 15.736 -0.117 1.00 76.31 187 LYS A CA 1
ATOM 1483 C C . LYS A 1 187 ? 8.101 14.700 -0.469 1.00 76.31 187 LYS A C 1
ATOM 1485 O O . LYS A 1 187 ? 7.968 14.045 -1.489 1.00 76.31 187 LYS A O 1
ATOM 1490 N N . ASP A 1 188 ? 9.087 14.509 0.400 1.00 75.38 188 ASP A N 1
ATOM 1491 C CA . ASP A 1 188 ? 10.216 13.591 0.247 1.00 75.38 188 ASP A CA 1
ATOM 1492 C C . ASP A 1 188 ? 9.946 12.183 0.807 1.00 75.38 188 ASP A C 1
ATOM 1494 O O . ASP A 1 188 ? 10.871 11.407 1.010 1.00 75.38 188 ASP A O 1
ATOM 1498 N N . TRP A 1 189 ? 8.689 11.803 1.056 1.00 79.06 189 TRP A N 1
ATOM 1499 C CA . TRP A 1 189 ? 8.375 10.512 1.682 1.00 79.06 189 TRP A CA 1
ATOM 1500 C C . TRP A 1 189 ? 8.962 9.297 0.931 1.00 79.06 189 TRP A C 1
ATOM 1502 O O . TRP A 1 189 ? 9.327 8.302 1.554 1.00 79.06 189 TRP A O 1
ATOM 1512 N N . TYR A 1 190 ? 9.107 9.401 -0.394 1.00 75.00 190 TYR A N 1
ATOM 1513 C CA . TYR A 1 190 ? 9.688 8.369 -1.252 1.00 75.00 190 TYR A CA 1
ATOM 1514 C C . TYR A 1 190 ? 11.182 8.134 -0.991 1.00 75.00 190 TYR A C 1
ATOM 1516 O O . TYR A 1 190 ? 11.650 7.019 -1.187 1.00 75.00 190 TYR A O 1
ATOM 1524 N N . THR A 1 191 ? 11.932 9.140 -0.521 1.00 66.62 191 THR A N 1
ATOM 1525 C CA . THR A 1 191 ? 13.338 8.957 -0.116 1.00 66.62 191 THR A CA 1
ATOM 1526 C C . THR A 1 191 ? 13.436 8.331 1.272 1.00 66.62 191 THR A C 1
ATOM 1528 O O . THR A 1 191 ? 14.389 7.617 1.574 1.00 66.62 191 THR A O 1
ATOM 1531 N N . MET A 1 192 ? 12.426 8.555 2.117 1.00 63.22 192 MET A N 1
ATOM 1532 C CA . MET A 1 192 ? 12.354 7.984 3.460 1.00 63.22 192 MET A CA 1
ATOM 1533 C C . MET A 1 192 ? 11.852 6.537 3.468 1.00 63.22 192 MET A C 1
ATOM 1535 O O . MET A 1 192 ? 12.124 5.812 4.428 1.00 63.22 192 MET A O 1
ATOM 1539 N N . PHE A 1 193 ? 11.129 6.091 2.440 1.00 66.94 193 PHE A N 1
ATOM 1540 C CA . PHE A 1 193 ? 10.629 4.723 2.332 1.00 66.94 193 PHE A CA 1
ATOM 1541 C C . PHE A 1 193 ? 11.511 3.889 1.394 1.00 66.94 193 PHE A C 1
ATOM 1543 O O . PHE A 1 193 ? 11.307 3.864 0.184 1.00 66.94 193 PHE A O 1
ATOM 1550 N N . SER A 1 194 ? 12.493 3.183 1.961 1.00 59.34 194 SER A N 1
ATOM 1551 C CA . SER A 1 194 ? 13.309 2.223 1.217 1.00 59.34 194 SER A CA 1
ATOM 1552 C C . SER A 1 194 ? 12.694 0.823 1.268 1.00 59.34 194 SER A C 1
ATOM 1554 O O . SER A 1 194 ? 12.330 0.309 2.329 1.00 59.34 194 SER A O 1
ATOM 1556 N N . PHE A 1 195 ? 12.605 0.185 0.100 1.00 55.44 195 PHE A N 1
ATOM 1557 C CA . PHE A 1 195 ? 12.271 -1.237 -0.022 1.00 55.44 195 PHE A CA 1
ATOM 1558 C C . PHE A 1 195 ? 13.437 -2.151 0.363 1.00 55.44 195 PHE A C 1
ATOM 1560 O O . PHE A 1 195 ? 13.240 -3.342 0.590 1.00 55.44 195 PHE A O 1
ATOM 1567 N N . GLU A 1 196 ? 14.646 -1.601 0.409 1.00 49.81 196 GLU A N 1
ATOM 1568 C CA . GLU A 1 196 ? 15.889 -2.334 0.595 1.00 49.81 196 GLU A CA 1
ATOM 1569 C C . GLU A 1 196 ? 16.080 -2.814 2.040 1.00 49.81 196 GLU A C 1
ATOM 1571 O O . GLU A 1 196 ? 15.737 -2.142 3.018 1.00 49.81 196 GLU A O 1
ATOM 1576 N N . THR A 1 197 ? 16.645 -4.013 2.165 1.00 41.25 197 THR A N 1
ATOM 1577 C CA . THR A 1 197 ? 17.342 -4.472 3.367 1.00 41.25 197 THR A CA 1
ATOM 1578 C C . THR A 1 197 ? 18.629 -3.669 3.527 1.00 41.25 197 THR A C 1
ATOM 1580 O O . THR A 1 197 ? 19.353 -3.483 2.558 1.00 41.25 197 THR A O 1
ATOM 1583 N N . GLU A 1 198 ? 18.883 -3.186 4.745 1.00 42.34 198 GLU A N 1
ATOM 1584 C CA . GLU A 1 198 ? 20.051 -2.395 5.157 1.00 42.34 198 GLU A CA 1
ATOM 1585 C C . GLU A 1 198 ? 21.372 -2.892 4.541 1.00 42.34 198 GLU A C 1
ATOM 1587 O O . GLU A 1 198 ? 22.035 -3.736 5.133 1.00 42.34 198 GLU A O 1
ATOM 1592 N N . GLN A 1 199 ? 21.790 -2.352 3.393 1.00 37.09 199 GLN A N 1
ATOM 1593 C CA . GLN A 1 199 ? 23.208 -2.356 3.014 1.00 37.09 199 GLN A CA 1
ATOM 1594 C C . GLN A 1 199 ? 23.711 -1.037 2.437 1.00 37.09 199 GLN A C 1
ATOM 1596 O O . GLN A 1 199 ? 24.904 -0.778 2.532 1.00 37.09 199 GLN A O 1
ATOM 1601 N N . VAL A 1 200 ? 22.852 -0.127 1.975 1.00 38.38 200 VAL A N 1
ATOM 1602 C CA . VAL A 1 200 ? 23.293 1.229 1.632 1.00 38.38 200 VAL A CA 1
ATOM 1603 C C . VAL A 1 200 ? 22.169 2.203 1.964 1.00 38.38 200 VAL A C 1
ATOM 1605 O O . VAL A 1 200 ? 21.219 2.304 1.214 1.00 38.38 200 VAL A O 1
ATOM 1608 N N . ILE A 1 201 ? 22.229 2.870 3.119 1.00 37.06 201 ILE A N 1
ATOM 1609 C CA . ILE A 1 201 ? 21.794 4.265 3.332 1.00 37.06 201 ILE A CA 1
ATOM 1610 C C . ILE A 1 201 ? 22.123 4.642 4.781 1.00 37.06 201 ILE A C 1
ATOM 1612 O O . ILE A 1 201 ? 21.683 4.032 5.756 1.00 37.06 201 ILE A O 1
ATOM 1616 N N . SER A 1 202 ? 22.921 5.697 4.884 1.00 35.81 202 SER A N 1
ATOM 1617 C CA . SER A 1 202 ? 23.299 6.383 6.108 1.00 35.81 202 SER A CA 1
ATOM 1618 C C . SER A 1 202 ? 22.077 7.027 6.795 1.00 35.81 202 SER A C 1
ATOM 1620 O O . SER A 1 202 ? 21.278 7.713 6.162 1.00 35.81 202 SER A O 1
ATOM 1622 N N . LYS A 1 203 ? 21.960 6.815 8.113 1.00 39.47 203 LYS A N 1
ATOM 1623 C CA . LYS A 1 203 ? 21.326 7.682 9.136 1.00 39.47 203 LYS A CA 1
ATOM 1624 C C . LYS A 1 203 ? 19.927 8.291 8.890 1.00 39.47 203 LYS A C 1
ATOM 1626 O O . LYS A 1 203 ? 19.632 9.339 9.455 1.00 39.47 203 LYS A O 1
ATOM 1631 N N . THR A 1 204 ? 19.007 7.643 8.178 1.00 40.81 204 THR A N 1
ATOM 1632 C CA . THR A 1 204 ? 17.567 7.968 8.318 1.00 40.81 204 THR A CA 1
ATOM 1633 C C . THR A 1 204 ? 16.846 6.859 9.073 1.00 40.81 204 THR A C 1
ATOM 1635 O O . THR A 1 204 ? 16.377 5.868 8.509 1.00 40.81 204 THR A O 1
ATOM 1638 N N . SER A 1 205 ? 16.808 7.043 10.397 1.00 42.38 205 SER A N 1
ATOM 1639 C CA . SER A 1 205 ? 15.998 6.266 11.335 1.00 42.38 205 SER A CA 1
ATOM 1640 C C . SER A 1 205 ? 14.577 6.080 10.798 1.00 42.38 205 SER A C 1
ATOM 1642 O O . SER A 1 205 ? 13.996 7.005 10.232 1.00 42.38 205 SER A O 1
ATOM 1644 N N . MET A 1 206 ? 14.011 4.884 10.989 1.00 49.44 206 MET A N 1
ATOM 1645 C CA . MET A 1 206 ? 12.561 4.683 10.900 1.00 49.44 206 MET A CA 1
ATOM 1646 C C . MET A 1 206 ? 11.849 5.785 11.701 1.00 49.44 206 MET A C 1
ATOM 1648 O O . MET A 1 206 ? 12.348 6.113 12.782 1.00 49.44 206 MET A O 1
ATOM 1652 N N . PRO A 1 207 ? 10.704 6.319 11.227 1.00 51.53 207 PRO A N 1
ATOM 1653 C CA . PRO A 1 207 ? 9.905 7.260 12.011 1.00 51.53 207 PRO A CA 1
ATOM 1654 C C . PRO A 1 207 ? 9.603 6.699 13.400 1.00 51.53 207 PRO A C 1
ATOM 1656 O O . PRO A 1 207 ? 9.658 7.433 14.364 1.00 51.53 207 PRO A O 1
ATOM 1659 N N . CYS A 1 208 ? 9.442 5.377 13.501 1.00 52.50 208 CYS A N 1
ATOM 1660 C CA . CYS A 1 208 ? 9.277 4.672 14.757 1.00 52.50 208 CYS A CA 1
ATOM 1661 C C . CYS A 1 208 ? 10.353 3.586 14.915 1.00 52.50 208 CYS A C 1
ATOM 1663 O O . CYS A 1 208 ? 10.305 2.529 14.282 1.00 52.50 208 CYS A O 1
ATOM 1665 N N . SER A 1 209 ? 11.351 3.843 15.763 1.00 54.12 209 SER A N 1
ATOM 1666 C CA . SER A 1 209 ? 12.404 2.877 16.120 1.00 54.12 209 SER A CA 1
ATOM 1667 C C . SER A 1 209 ? 11.827 1.589 16.724 1.00 54.12 209 SER A C 1
ATOM 1669 O O . SER A 1 209 ? 12.331 0.508 16.427 1.00 54.12 209 SER A O 1
ATOM 1671 N N . ARG A 1 210 ? 10.694 1.697 17.435 1.00 53.88 210 ARG A N 1
ATOM 1672 C CA . ARG A 1 210 ? 9.966 0.584 18.071 1.00 53.88 210 ARG A CA 1
ATOM 1673 C C . ARG A 1 210 ? 9.344 -0.416 17.091 1.00 53.88 210 ARG A C 1
ATOM 1675 O O . ARG A 1 210 ? 9.054 -1.542 17.478 1.00 53.88 210 ARG A O 1
ATOM 1682 N N . LEU A 1 211 ? 9.179 -0.064 15.809 1.00 52.47 211 LEU A N 1
ATOM 1683 C CA . LEU A 1 211 ? 8.736 -1.020 14.781 1.00 52.47 211 LEU A CA 1
ATOM 1684 C C . LEU A 1 211 ? 9.741 -2.157 14.555 1.00 52.47 211 LEU A C 1
ATOM 1686 O O . LEU A 1 211 ? 9.328 -3.247 14.158 1.00 52.47 211 LEU A O 1
ATOM 1690 N N . ARG A 1 212 ? 11.037 -1.924 14.818 1.00 51.66 212 ARG A N 1
ATOM 1691 C CA . ARG A 1 212 ? 12.065 -2.978 14.787 1.00 51.66 212 ARG A CA 1
ATOM 1692 C C . ARG A 1 212 ? 11.936 -3.931 15.974 1.00 51.66 212 ARG A C 1
ATOM 1694 O O . ARG A 1 212 ? 12.033 -5.138 15.775 1.00 51.66 212 ARG A O 1
ATOM 1701 N N . ASP A 1 213 ? 11.646 -3.400 17.158 1.00 51.34 213 ASP A N 1
ATOM 1702 C CA . ASP A 1 213 ? 11.542 -4.177 18.401 1.00 51.34 213 ASP A CA 1
ATOM 1703 C C . ASP A 1 213 ? 10.306 -5.080 18.429 1.00 51.34 213 ASP A C 1
ATOM 1705 O O . ASP A 1 213 ? 10.308 -6.139 19.051 1.00 51.34 213 ASP A O 1
ATOM 1709 N N . MET A 1 214 ? 9.260 -4.720 17.681 1.00 50.38 214 MET A N 1
ATOM 1710 C CA . MET A 1 214 ? 8.064 -5.551 17.582 1.00 50.38 214 MET A CA 1
A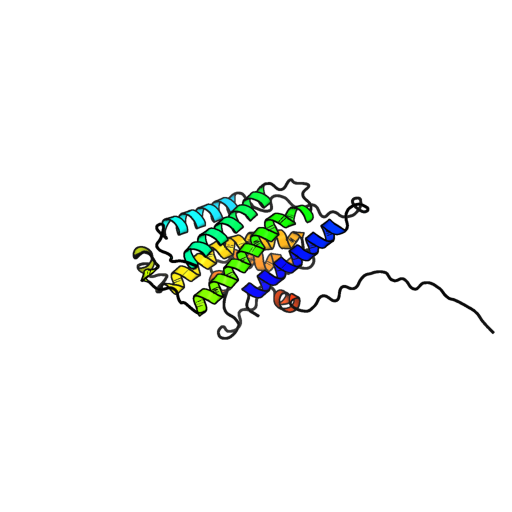TOM 1711 C C . MET A 1 214 ? 8.284 -6.883 16.828 1.00 50.38 214 MET A C 1
ATOM 1713 O O . MET A 1 214 ? 7.395 -7.729 16.819 1.00 50.38 214 MET A O 1
ATOM 1717 N N . GLY A 1 215 ? 9.442 -7.098 16.192 1.00 38.94 215 GLY A N 1
ATOM 1718 C CA . GLY A 1 215 ? 9.843 -8.407 15.654 1.00 38.94 215 GLY A CA 1
ATOM 1719 C C . GLY A 1 215 ? 10.300 -9.416 16.719 1.00 38.94 215 GLY A C 1
ATOM 1720 O O . GLY A 1 215 ? 10.562 -10.567 16.377 1.00 38.94 215 GLY A O 1
ATOM 1721 N N . GLY A 1 216 ? 10.414 -8.999 17.986 1.00 32.41 216 GLY A N 1
ATOM 1722 C CA . GLY A 1 216 ? 10.691 -9.873 19.124 1.00 32.41 216 GLY A CA 1
ATOM 1723 C C . GLY A 1 216 ? 9.434 -10.599 19.607 1.00 32.41 216 GLY A C 1
ATOM 1724 O O . GLY A 1 216 ? 8.355 -10.015 19.664 1.00 32.41 216 GLY A O 1
ATOM 1725 N N . ALA A 1 217 ? 9.584 -11.883 19.934 1.00 29.36 217 ALA A N 1
ATOM 1726 C CA . ALA A 1 217 ? 8.522 -12.762 20.413 1.00 29.36 217 ALA A CA 1
ATOM 1727 C C . ALA A 1 217 ? 7.665 -12.119 21.520 1.00 29.36 217 ALA A C 1
ATOM 1729 O O . ALA A 1 217 ? 8.186 -11.622 22.520 1.00 29.36 217 ALA A O 1
ATOM 1730 N N . ILE A 1 218 ? 6.340 -12.184 21.365 1.00 30.58 218 ILE A N 1
ATOM 1731 C CA . ILE A 1 218 ? 5.408 -11.860 22.443 1.00 30.58 218 ILE A CA 1
ATOM 1732 C C . ILE A 1 218 ? 5.446 -13.024 23.437 1.00 30.58 218 ILE A C 1
ATOM 1734 O O . ILE A 1 218 ? 4.964 -14.118 23.147 1.00 30.58 218 ILE A O 1
ATOM 1738 N N . SER A 1 219 ? 6.006 -12.777 24.621 1.00 28.20 219 SER A N 1
ATOM 1739 C CA . SER A 1 219 ? 5.647 -13.534 25.817 1.00 28.20 219 SER A CA 1
ATOM 1740 C C . SER A 1 219 ? 4.261 -13.055 26.235 1.00 28.20 219 SER A C 1
ATOM 1742 O O . SER A 1 219 ? 4.108 -11.978 26.812 1.00 28.20 219 SER A O 1
ATOM 1744 N N . LEU A 1 220 ? 3.237 -13.815 25.847 1.00 24.92 220 LEU A N 1
ATOM 1745 C CA . LEU A 1 220 ? 1.869 -13.617 26.309 1.00 24.92 220 LEU A CA 1
ATOM 1746 C C . LEU A 1 220 ? 1.858 -13.902 27.815 1.00 24.92 220 LEU A C 1
ATOM 1748 O O . LEU A 1 220 ? 1.735 -15.049 28.239 1.00 24.92 220 LEU A O 1
ATOM 1752 N N . ARG A 1 221 ? 2.028 -12.868 28.647 1.00 25.92 221 ARG A N 1
ATOM 1753 C CA . ARG A 1 221 ? 1.683 -12.976 30.066 1.00 25.92 221 ARG A CA 1
ATOM 1754 C C . ARG A 1 221 ? 0.167 -13.059 30.157 1.00 25.92 221 ARG A C 1
ATOM 1756 O O . ARG A 1 221 ? -0.514 -12.042 30.112 1.00 25.92 221 ARG A O 1
ATOM 1763 N N . ILE A 1 222 ? -0.325 -14.285 30.280 1.00 25.59 222 ILE A N 1
ATOM 1764 C CA . ILE A 1 222 ? -1.684 -14.587 30.717 1.00 25.59 222 ILE A CA 1
ATOM 1765 C C . ILE A 1 222 ? -1.822 -14.024 32.143 1.00 25.59 222 ILE A C 1
ATOM 1767 O O . ILE A 1 222 ? -1.089 -14.464 33.034 1.00 25.59 222 ILE A O 1
ATOM 1771 N N . PRO A 1 223 ? -2.693 -13.034 32.399 1.00 26.70 223 PRO A N 1
ATOM 1772 C CA . PRO A 1 223 ? -2.969 -12.594 33.752 1.00 26.70 223 PRO A CA 1
ATOM 1773 C C . PRO A 1 223 ? -3.958 -13.576 34.384 1.00 26.70 223 PRO A C 1
ATOM 1775 O O . PRO A 1 223 ? -5.116 -13.630 33.985 1.00 26.70 223 PRO A O 1
ATOM 1778 N N . GLY A 1 224 ? -3.501 -14.333 35.383 1.00 30.08 224 GLY A N 1
ATOM 1779 C CA . GLY A 1 224 ? -4.390 -15.062 36.290 1.00 30.08 224 GLY A CA 1
ATOM 1780 C C . GLY A 1 224 ? -4.250 -16.581 36.279 1.00 30.08 224 GLY A C 1
ATOM 1781 O O . GLY A 1 224 ? -5.166 -17.290 35.887 1.00 30.08 224 GLY A O 1
ATOM 1782 N N . THR A 1 225 ? -3.164 -17.088 36.853 1.00 30.83 225 THR A N 1
ATOM 1783 C CA . THR A 1 225 ? -3.276 -18.224 37.776 1.00 30.83 225 THR A CA 1
ATOM 1784 C C . THR A 1 225 ? -2.951 -17.676 39.152 1.00 30.83 225 THR A C 1
ATOM 1786 O O . THR A 1 225 ? -1.790 -17.526 39.530 1.00 30.83 225 THR A O 1
ATOM 1789 N N . GLY A 1 226 ? -3.998 -17.238 39.848 1.00 32.25 226 GLY A N 1
ATOM 1790 C CA . GLY A 1 226 ? -3.906 -16.974 41.270 1.00 32.25 226 GLY A CA 1
ATOM 1791 C C . GLY A 1 226 ? -3.732 -18.305 41.981 1.00 32.25 226 GLY A C 1
ATOM 1792 O O . GLY A 1 226 ? -4.704 -19.035 42.133 1.00 32.25 226 GLY A O 1
ATOM 1793 N N . ASP A 1 227 ? -2.516 -18.599 42.426 1.00 33.94 227 ASP A N 1
ATOM 1794 C CA . ASP A 1 227 ? -2.315 -19.584 43.482 1.00 33.94 227 ASP A CA 1
ATOM 1795 C C . ASP A 1 227 ? -2.581 -18.888 44.815 1.00 33.94 227 ASP A C 1
ATOM 1797 O O . ASP A 1 227 ? -1.709 -18.303 45.458 1.00 33.94 227 ASP A O 1
ATOM 1801 N N . GLY A 1 228 ? -3.861 -18.894 45.178 1.00 34.12 228 GLY A N 1
ATOM 1802 C CA . GLY A 1 228 ? -4.322 -18.671 46.533 1.00 34.12 228 GLY A CA 1
ATOM 1803 C C . GLY A 1 228 ? -4.541 -20.010 47.229 1.00 34.12 228 GLY A C 1
ATOM 1804 O O . GLY A 1 228 ? -5.331 -20.828 46.770 1.00 34.12 228 GLY A O 1
ATOM 1805 N N . SER A 1 229 ? -3.897 -20.142 48.386 1.00 33.97 229 SER A N 1
ATOM 1806 C CA . SER A 1 229 ? -4.143 -21.109 49.461 1.00 33.97 229 SER A CA 1
ATOM 1807 C C . SER A 1 229 ? -3.609 -22.533 49.307 1.00 33.97 229 SER A C 1
ATOM 1809 O O . SER A 1 229 ? -4.241 -23.423 48.750 1.00 33.97 229 SER A O 1
ATOM 1811 N N . SER A 1 230 ? -2.556 -22.803 50.075 1.00 34.94 230 SER A N 1
ATOM 1812 C CA . SER A 1 230 ? -2.682 -23.750 51.188 1.00 34.94 230 SER A CA 1
ATOM 1813 C C . SER A 1 230 ? -1.820 -23.264 52.349 1.00 34.94 230 SER A C 1
ATOM 1815 O O . SER A 1 230 ? -0.596 -23.348 52.317 1.00 34.94 230 SER A O 1
ATOM 1817 N N . GLY A 1 231 ? -2.485 -22.682 53.345 1.00 35.47 231 GLY A N 1
ATOM 1818 C CA . GLY A 1 231 ? -1.927 -22.472 54.670 1.00 35.47 231 GLY A CA 1
ATOM 1819 C C . GLY A 1 231 ? -2.195 -23.694 55.545 1.00 35.47 231 GLY A C 1
ATOM 1820 O O . GLY A 1 231 ? -3.303 -24.224 55.555 1.00 35.47 231 GLY A O 1
ATOM 1821 N N . SER A 1 232 ? -1.172 -24.100 56.281 1.00 36.62 232 SER A N 1
ATOM 1822 C CA . SER A 1 232 ? -1.202 -24.920 57.497 1.00 36.62 232 SER A CA 1
ATOM 1823 C C . SER A 1 232 ? 0.244 -24.901 57.990 1.00 36.62 232 SER A C 1
ATOM 1825 O O . SER A 1 232 ? 1.128 -25.276 57.228 1.00 36.62 232 SER A O 1
ATOM 1827 N N . GLY A 1 233 ? 0.615 -24.416 59.162 1.00 33.25 233 GLY A N 1
ATOM 1828 C CA . GLY A 1 233 ? -0.083 -24.209 60.422 1.00 33.25 233 GLY A CA 1
ATOM 1829 C C . GLY A 1 233 ? 0.989 -24.486 61.480 1.00 33.25 233 GLY A C 1
ATOM 1830 O O . GLY A 1 233 ? 1.734 -25.453 61.333 1.00 33.25 233 GLY A O 1
ATOM 1831 N N . ASP A 1 234 ? 1.127 -23.592 62.451 1.00 44.41 234 ASP A N 1
ATOM 1832 C CA . ASP A 1 234 ? 2.158 -23.620 63.492 1.00 44.41 234 ASP A CA 1
ATOM 1833 C C . ASP A 1 234 ? 2.217 -24.954 64.258 1.00 44.41 234 ASP A C 1
ATOM 1835 O O . ASP A 1 234 ? 1.168 -25.517 64.567 1.00 44.41 234 ASP A O 1
ATOM 1839 N N . TYR A 1 235 ? 3.435 -25.427 64.561 1.00 44.69 235 TYR A N 1
ATOM 1840 C CA . TYR A 1 235 ? 3.958 -25.802 65.892 1.00 44.69 235 TYR A CA 1
ATOM 1841 C C . TYR A 1 235 ? 5.440 -26.188 65.790 1.00 44.69 235 TYR A C 1
ATOM 1843 O O . TYR A 1 235 ? 5.800 -26.944 64.859 1.00 44.69 235 TYR A O 1
#